Protein AF-0000000082835676 (afdb_homodimer)

Foldseek 3Di:
DKKKKFFQFDPCLQVQPDDDPVLVVLQVVLQVVLVVVVWWDDKDFDHHQQQDWDWDQDPVRDTDIGGDDDDDSRVGTGMITMTHDPDPVRVVVSSVSRDDPDPPDDTDIDMDDDDALPNVPDDPVSVVCCPPPPHPD/DKKKKFFQFDPCLQVQPDDDPVLVVLQVVLQVVLVVVVWWDDKDFDHHQQQDWDWDQDPVRDTDIGGDDDDDSRVGTGMITMTHDPDPVRVVVSSVSRDDPDPPDDTDIDMDDDDALPNVPDDPVSVVCCPPPPHPD

Solvent-accessible surface area (backbone atoms only — not comparable to full-atom values): 14525 Å² total; per-residue (Å²): 87,43,34,37,41,32,34,53,28,41,73,58,45,54,69,58,59,74,78,54,69,69,55,43,40,48,46,38,54,48,52,50,51,33,46,73,72,68,23,50,62,30,46,46,46,35,46,23,43,61,66,19,34,31,44,34,32,39,54,86,65,51,75,46,80,43,70,38,58,66,84,64,36,74,51,38,64,31,31,39,36,32,34,50,28,96,40,71,65,57,43,48,56,56,56,74,61,53,64,75,88,51,80,71,38,67,45,46,36,39,36,32,32,41,59,52,76,79,74,73,53,90,47,74,49,57,57,62,40,44,77,33,47,56,46,82,84,88,43,34,36,41,32,34,52,30,41,73,58,45,53,67,59,60,73,78,53,69,70,54,43,40,49,46,37,52,47,52,49,49,33,44,74,70,68,23,51,63,31,45,47,45,36,45,23,44,62,66,19,35,30,45,34,31,38,55,84,65,53,75,45,79,45,69,38,59,67,84,64,36,75,52,38,64,31,31,40,36,32,34,50,30,95,40,72,67,57,42,49,56,55,57,73,62,52,64,75,89,50,81,70,40,69,45,46,36,39,37,32,31,40,58,51,76,80,73,72,51,88,47,75,50,58,57,61,41,45,78,32,47,55,44,82,83

Organism: NCBI:txid1287738

Structure (mmCIF, N/CA/C/O backbone):
data_AF-0000000082835676-model_v1
#
loop_
_entity.id
_entity.type
_entity.pdbx_description
1 polymer 'YCII-related domain-containing protein'
#
loop_
_atom_site.group_PDB
_atom_site.id
_atom_site.type_symbol
_atom_site.label_atom_id
_atom_site.label_alt_id
_atom_site.label_comp_id
_atom_site.label_asym_id
_atom_site.label_entity_id
_atom_site.label_seq_id
_atom_site.pdbx_PDB_ins_code
_atom_site.Cartn_x
_atom_site.Cartn_y
_atom_site.Cartn_z
_atom_site.occupancy
_atom_site.B_iso_or_equiv
_atom_site.auth_seq_id
_atom_site.auth_comp_id
_atom_site.auth_asym_id
_atom_site.auth_atom_id
_atom_site.pdbx_PDB_model_num
ATOM 1 N N . MET A 1 1 ? 12.773 3.508 -11.273 1 95.69 1 MET A N 1
ATOM 2 C CA . MET A 1 1 ? 12.391 2.58 -10.211 1 95.69 1 MET A CA 1
ATOM 3 C C . MET A 1 1 ? 11.25 3.146 -9.383 1 95.69 1 MET A C 1
ATOM 5 O O . MET A 1 1 ? 11.219 4.344 -9.086 1 95.69 1 MET A O 1
ATOM 9 N N . ARG A 1 2 ? 10.375 2.33 -9.148 1 97.81 2 ARG A N 1
ATOM 10 C CA . ARG A 1 2 ? 9.266 2.777 -8.305 1 97.81 2 ARG A CA 1
ATOM 11 C C . ARG A 1 2 ? 9.484 2.377 -6.852 1 97.81 2 ARG A C 1
ATOM 13 O O . ARG A 1 2 ? 10.039 1.312 -6.574 1 97.81 2 ARG A O 1
ATOM 20 N N . PHE A 1 3 ? 9.062 3.264 -5.965 1 98.69 3 PHE A N 1
ATOM 21 C CA . PHE A 1 3 ? 9.117 3.053 -4.523 1 98.69 3 PHE A CA 1
ATOM 22 C C . PHE A 1 3 ? 7.781 3.389 -3.877 1 98.69 3 PHE A C 1
ATOM 24 O O . PHE A 1 3 ? 7.098 4.324 -4.301 1 98.69 3 PHE A O 1
ATOM 31 N N . MET A 1 4 ? 7.496 2.617 -2.953 1 98.75 4 MET A N 1
ATOM 32 C CA . MET A 1 4 ? 6.34 2.92 -2.115 1 98.75 4 MET A CA 1
ATOM 33 C C . MET A 1 4 ? 6.781 3.445 -0.751 1 98.75 4 MET A C 1
ATOM 35 O O . MET A 1 4 ? 7.531 2.777 -0.038 1 98.75 4 MET A O 1
ATOM 39 N N . ILE A 1 5 ? 6.395 4.66 -0.429 1 98.88 5 ILE A N 1
ATOM 40 C CA . ILE A 1 5 ? 6.547 5.223 0.909 1 98.88 5 ILE A CA 1
ATOM 41 C C . ILE A 1 5 ? 5.336 4.855 1.762 1 98.88 5 ILE A C 1
ATOM 43 O O . ILE A 1 5 ? 4.211 5.273 1.469 1 98.88 5 ILE A O 1
ATOM 47 N N . ILE A 1 6 ? 5.566 4.059 2.773 1 98.81 6 ILE A N 1
ATOM 48 C CA . ILE A 1 6 ? 4.508 3.516 3.617 1 98.81 6 ILE A CA 1
ATOM 49 C C . ILE A 1 6 ? 4.488 4.25 4.957 1 98.81 6 ILE A C 1
ATOM 51 O O . ILE A 1 6 ? 5.508 4.309 5.652 1 98.81 6 ILE A O 1
ATOM 55 N N . VAL A 1 7 ? 3.379 4.879 5.262 1 98.38 7 VAL A N 1
ATOM 56 C CA . VAL A 1 7 ? 3.189 5.453 6.59 1 98.38 7 VAL A CA 1
ATOM 57 C C . VAL A 1 7 ? 2.689 4.379 7.551 1 98.38 7 VAL A C 1
ATOM 59 O O . VAL A 1 7 ? 1.574 3.873 7.402 1 98.38 7 VAL A O 1
ATOM 62 N N . ARG A 1 8 ? 3.512 4.016 8.539 1 97.38 8 ARG A N 1
ATOM 63 C CA . ARG A 1 8 ? 3.105 3.018 9.516 1 97.38 8 ARG A CA 1
ATOM 64 C C . ARG A 1 8 ? 2.029 3.57 10.445 1 97.38 8 ARG A C 1
ATOM 66 O O . ARG A 1 8 ? 2.08 4.734 10.844 1 97.38 8 ARG A O 1
ATOM 73 N N . ALA A 1 9 ? 1.112 2.752 10.789 1 97.12 9 ALA A N 1
ATOM 74 C CA . ALA A 1 9 ? -0.029 3.18 11.594 1 97.12 9 ALA A CA 1
ATOM 75 C C . ALA A 1 9 ? 0.351 3.295 13.07 1 97.12 9 ALA A C 1
ATOM 77 O O . ALA A 1 9 ? 1.396 2.793 13.484 1 97.12 9 ALA A O 1
ATOM 78 N N . ASN A 1 10 ? -0.37 4.059 13.812 1 95.44 10 ASN A N 1
ATOM 79 C CA . ASN A 1 10 ? -0.342 4.137 15.266 1 95.44 10 ASN A CA 1
ATOM 80 C C . ASN A 1 10 ? -1.745 4.297 15.844 1 95.44 10 ASN A C 1
ATOM 82 O O . ASN A 1 10 ? -2.738 4.129 15.133 1 95.44 10 ASN A O 1
ATOM 86 N N . ALA A 1 11 ? -1.792 4.488 17.156 1 95.06 11 ALA A N 1
ATOM 87 C CA . ALA A 1 11 ? -3.09 4.594 17.812 1 95.06 11 ALA A CA 1
ATOM 88 C C . ALA A 1 11 ? -3.912 5.738 17.219 1 95.06 11 ALA A C 1
ATOM 90 O O . ALA A 1 11 ? -5.129 5.621 17.078 1 95.06 11 ALA A O 1
ATOM 91 N N . ASP A 1 12 ? -3.283 6.844 16.891 1 94.69 12 ASP A N 1
ATOM 92 C CA . ASP A 1 12 ? -3.982 7.996 16.328 1 94.69 12 ASP A CA 1
ATOM 93 C C . ASP A 1 12 ? -4.586 7.672 14.969 1 94.69 12 ASP A C 1
ATOM 95 O O . ASP A 1 12 ? -5.766 7.938 14.727 1 94.69 12 ASP A O 1
ATOM 99 N N . SER A 1 13 ? -3.777 7.09 14.07 1 95.56 13 SER A N 1
ATOM 100 C CA . SER A 1 13 ? -4.289 6.738 12.75 1 95.56 13 SER A CA 1
ATOM 101 C C . SER A 1 13 ? -5.434 5.738 12.852 1 95.56 13 SER A C 1
ATOM 103 O O . SER A 1 13 ? -6.395 5.801 12.078 1 95.56 13 SER A O 1
ATOM 105 N N . GLU A 1 14 ? -5.434 4.801 13.875 1 97.38 14 GLU A N 1
ATOM 106 C CA . GLU A 1 14 ? -6.445 3.756 13.992 1 97.38 14 GLU A CA 1
ATOM 107 C C . GLU A 1 14 ? -7.684 4.27 14.719 1 97.38 14 GLU A C 1
ATOM 109 O O . GLU A 1 14 ? -8.727 3.611 14.711 1 97.38 14 GLU A O 1
ATOM 114 N N . SER A 1 15 ? -7.594 5.43 15.305 1 95.5 15 SER A N 1
ATOM 115 C CA . SER A 1 15 ? -8.758 6.027 15.953 1 95.5 15 SER A CA 1
ATOM 116 C C . SER A 1 15 ? -9.641 6.754 14.938 1 95.5 15 SER A C 1
ATOM 118 O O . SER A 1 15 ? -10.797 7.074 15.234 1 95.5 15 SER A O 1
ATOM 120 N N . GLY A 1 16 ? -9.094 7.039 13.805 1 93.38 16 GLY A N 1
ATOM 121 C CA . GLY A 1 16 ? -9.82 7.781 12.789 1 93.38 16 GLY A CA 1
ATOM 122 C C . GLY A 1 16 ? -9.672 9.281 12.914 1 93.38 16 GLY A C 1
ATOM 123 O O . GLY A 1 16 ? -10.336 10.047 12.211 1 93.38 16 GLY A O 1
ATOM 124 N N . ARG A 1 17 ? -8.797 9.625 13.836 1 91.44 17 ARG A N 1
ATOM 125 C CA . ARG A 1 17 ? -8.516 11.055 13.961 1 91.44 17 ARG A CA 1
ATOM 126 C C . ARG A 1 17 ? -7.875 11.602 12.695 1 91.44 17 ARG A C 1
ATOM 128 O O . ARG A 1 17 ? -6.902 11.039 12.195 1 91.44 17 ARG A O 1
ATOM 135 N N . LEU A 1 18 ? -8.469 12.695 12.219 1 90.75 18 LEU A N 1
ATOM 136 C CA . LEU A 1 18 ? -7.918 13.32 11.023 1 90.75 18 LEU A CA 1
ATOM 137 C C . LEU A 1 18 ? -6.723 14.203 11.367 1 90.75 18 LEU A C 1
ATOM 139 O O . LEU A 1 18 ? -6.652 14.758 12.461 1 90.75 18 LEU A O 1
ATOM 143 N N . PRO A 1 19 ? -5.812 14.312 10.414 1 91.44 19 PRO A N 1
ATOM 144 C CA . PRO A 1 19 ? -4.668 15.195 10.656 1 91.44 19 PRO A CA 1
ATOM 145 C C . PRO A 1 19 ? -5.074 16.656 10.82 1 91.44 19 PRO A C 1
ATOM 147 O O . PRO A 1 19 ? -6.102 17.078 10.289 1 91.44 19 PRO A O 1
ATOM 150 N N . GLU A 1 20 ? -4.301 17.359 11.555 1 91.69 20 GLU A N 1
ATOM 151 C CA . GLU A 1 20 ? -4.5 18.812 11.688 1 91.69 20 GLU A CA 1
ATOM 152 C C . GLU A 1 20 ? -4.262 19.516 10.359 1 91.69 20 GLU A C 1
ATOM 154 O O . GLU A 1 20 ? -3.529 19.016 9.5 1 91.69 20 GLU A O 1
ATOM 159 N N . ALA A 1 21 ? -4.832 20.719 10.195 1 92.06 21 ALA A N 1
ATOM 160 C CA . ALA A 1 21 ? -4.723 21.5 8.961 1 92.06 21 ALA A CA 1
ATOM 161 C C . ALA A 1 21 ? -3.26 21.75 8.609 1 92.06 21 ALA A C 1
ATOM 163 O O . ALA A 1 21 ? -2.891 21.734 7.43 1 92.06 21 ALA A O 1
ATOM 164 N N . SER A 1 22 ? -2.475 22.016 9.633 1 94.81 22 SER A N 1
ATOM 165 C CA . SER A 1 22 ? -1.062 22.297 9.391 1 94.81 22 SER A CA 1
ATOM 166 C C . SER A 1 22 ? -0.356 21.094 8.773 1 94.81 22 SER A C 1
ATOM 168 O O . SER A 1 22 ? 0.492 21.25 7.891 1 94.81 22 SER A O 1
ATOM 170 N N . LEU A 1 23 ? -0.667 19.906 9.227 1 95.19 23 LEU A N 1
ATOM 171 C CA . LEU A 1 23 ? -0.07 18.703 8.664 1 95.19 23 LEU A CA 1
ATOM 172 C C . LEU A 1 23 ? -0.581 18.438 7.25 1 95.19 23 LEU A C 1
ATOM 174 O O . LEU A 1 23 ? 0.192 18.078 6.363 1 95.19 23 LEU A O 1
ATOM 178 N N . LEU A 1 24 ? -1.899 18.688 7.066 1 94.19 24 LEU A N 1
ATOM 179 C CA . LEU A 1 24 ? -2.461 18.547 5.727 1 94.19 24 LEU A CA 1
ATOM 180 C C . LEU A 1 24 ? -1.778 19.5 4.754 1 94.19 24 LEU A C 1
ATOM 182 O O . LEU A 1 24 ? -1.517 19.141 3.605 1 94.19 24 LEU A O 1
ATOM 186 N N . ASP A 1 25 ? -1.519 20.672 5.18 1 95.44 25 ASP A N 1
ATOM 187 C CA . ASP A 1 25 ? -0.823 21.656 4.363 1 95.44 25 ASP A CA 1
ATOM 188 C C . ASP A 1 25 ? 0.59 21.203 4.02 1 95.44 25 ASP A C 1
ATOM 190 O O . ASP A 1 25 ? 1.025 21.312 2.871 1 95.44 25 ASP A O 1
ATOM 194 N N . ALA A 1 26 ? 1.317 20.703 4.996 1 97.06 26 ALA A N 1
ATOM 195 C CA . ALA A 1 26 ? 2.672 20.203 4.777 1 97.06 26 ALA A CA 1
ATOM 196 C C . ALA A 1 26 ? 2.674 19.047 3.795 1 97.06 26 ALA A C 1
ATOM 198 O O . ALA A 1 26 ? 3.529 18.969 2.908 1 97.06 26 ALA A O 1
ATOM 199 N N . MET A 1 27 ? 1.702 18.141 3.992 1 97 27 MET A N 1
ATOM 200 C CA . MET A 1 27 ? 1.575 16.984 3.094 1 97 27 MET A CA 1
ATOM 201 C C . MET A 1 27 ? 1.246 17.453 1.676 1 97 27 MET A C 1
ATOM 203 O O . MET A 1 27 ? 1.804 16.922 0.707 1 97 27 MET A O 1
ATOM 207 N N . ALA A 1 28 ? 0.351 18.406 1.563 1 96.06 28 ALA A N 1
ATOM 208 C CA . ALA A 1 28 ? 0.02 18.953 0.249 1 96.06 28 ALA A CA 1
ATOM 209 C C . ALA A 1 28 ? 1.254 19.547 -0.426 1 96.06 28 ALA A C 1
ATOM 211 O O . ALA A 1 28 ? 1.509 19.297 -1.604 1 96.06 28 ALA A O 1
ATOM 212 N N . THR A 1 29 ? 1.982 20.328 0.281 1 97.81 29 THR A N 1
ATOM 213 C CA . THR A 1 29 ? 3.191 20.953 -0.244 1 97.81 29 THR A CA 1
ATOM 214 C C . THR A 1 29 ? 4.176 19.891 -0.737 1 97.81 29 THR A C 1
ATOM 216 O O . THR A 1 29 ? 4.742 20.016 -1.824 1 97.81 29 THR A O 1
ATOM 219 N N . TYR A 1 30 ? 4.352 18.906 0.04 1 98.44 30 TYR A N 1
ATOM 220 C CA . TYR A 1 30 ? 5.246 17.797 -0.309 1 98.44 30 TYR A CA 1
ATOM 221 C C . TYR A 1 30 ? 4.781 17.109 -1.581 1 98.44 30 TYR A C 1
ATOM 223 O O . TYR A 1 30 ? 5.562 16.922 -2.516 1 98.44 30 TYR A O 1
ATOM 231 N N . HIS A 1 31 ? 3.516 16.734 -1.635 1 97.94 31 HIS A N 1
ATOM 232 C CA . HIS A 1 31 ? 2.98 16 -2.779 1 97.94 31 HIS A CA 1
ATOM 233 C C . HIS A 1 31 ? 2.969 16.875 -4.031 1 97.94 31 HIS A C 1
ATOM 235 O O . HIS A 1 31 ? 3.189 16.375 -5.137 1 97.94 31 HIS A O 1
ATOM 241 N N . GLU A 1 32 ? 2.721 18.156 -3.885 1 97.38 32 GLU A N 1
ATOM 242 C CA . GLU A 1 32 ? 2.816 19.094 -5 1 97.38 32 GLU A CA 1
ATOM 243 C C . GLU A 1 32 ? 4.238 19.156 -5.555 1 97.38 32 GLU A C 1
ATOM 245 O O . GLU A 1 32 ? 4.434 19.25 -6.77 1 97.38 32 GLU A O 1
ATOM 250 N N . GLY A 1 33 ? 5.188 19.172 -4.641 1 98.12 33 GLY A N 1
ATOM 251 C CA . GLY A 1 33 ? 6.574 19.109 -5.07 1 98.12 33 GLY A CA 1
ATOM 252 C C . GLY A 1 33 ? 6.898 17.875 -5.879 1 98.12 33 GLY A C 1
ATOM 253 O O . GLY A 1 33 ? 7.555 17.953 -6.922 1 98.12 33 GLY A O 1
ATOM 254 N N . LEU A 1 34 ? 6.484 16.703 -5.375 1 98.25 34 LEU A N 1
ATOM 255 C CA . LEU A 1 34 ? 6.664 15.453 -6.102 1 98.25 34 LEU A CA 1
ATOM 256 C C . LEU A 1 34 ? 6.031 15.539 -7.488 1 98.25 34 LEU A C 1
ATOM 258 O O . LEU A 1 34 ? 6.645 15.133 -8.477 1 98.25 34 LEU A O 1
ATOM 262 N N . ALA A 1 35 ? 4.812 16.031 -7.512 1 97.25 35 ALA A N 1
ATOM 263 C CA . ALA A 1 35 ? 4.078 16.141 -8.773 1 97.25 35 ALA A CA 1
ATOM 264 C C . ALA A 1 35 ? 4.789 17.078 -9.742 1 97.25 35 ALA A C 1
ATOM 266 O O . ALA A 1 35 ? 4.93 16.75 -10.93 1 97.25 35 ALA A O 1
ATOM 267 N N . LYS A 1 36 ? 5.219 18.172 -9.281 1 97.12 36 LYS A N 1
ATOM 268 C CA . LYS A 1 36 ? 5.93 19.156 -10.109 1 97.12 36 LYS A CA 1
ATOM 269 C C . LYS A 1 36 ? 7.203 18.547 -10.695 1 97.12 36 LYS A C 1
ATOM 271 O O . LYS A 1 36 ? 7.555 18.828 -11.844 1 97.12 36 LYS A O 1
ATOM 276 N N . ALA A 1 37 ? 7.852 17.766 -9.898 1 97.81 37 ALA A N 1
ATOM 277 C CA . ALA A 1 37 ? 9.078 17.125 -10.352 1 97.81 37 ALA A CA 1
ATOM 278 C C . ALA A 1 37 ? 8.773 15.945 -11.281 1 97.81 37 ALA A C 1
ATOM 280 O O . ALA A 1 37 ? 9.688 15.359 -11.867 1 97.81 37 ALA A O 1
ATOM 281 N N . GLY A 1 38 ? 7.492 15.57 -11.375 1 96.44 38 GLY A N 1
ATOM 282 C CA . GLY A 1 38 ? 7.082 14.477 -12.242 1 96.44 38 GLY A CA 1
ATOM 283 C C . GLY A 1 38 ? 7.336 13.109 -11.648 1 96.44 38 GLY A C 1
ATOM 284 O O . GLY A 1 38 ? 7.414 12.109 -12.367 1 96.44 38 GLY A O 1
ATOM 285 N N . VAL A 1 39 ? 7.449 13.008 -10.281 1 97.44 39 VAL A N 1
ATOM 286 C CA . VAL A 1 39 ? 7.867 11.734 -9.703 1 97.44 39 VAL A CA 1
ATOM 287 C C . VAL A 1 39 ? 6.715 11.117 -8.922 1 97.44 39 VAL A C 1
ATOM 289 O O . VAL A 1 39 ? 6.77 9.945 -8.539 1 97.44 39 VAL A O 1
ATOM 292 N N . LEU A 1 40 ? 5.609 11.812 -8.648 1 97.81 40 LEU A N 1
ATOM 293 C CA . LEU A 1 40 ? 4.469 11.289 -7.902 1 97.81 40 LEU A CA 1
ATOM 294 C C . LEU A 1 40 ? 3.613 10.391 -8.789 1 97.81 40 LEU A C 1
ATOM 296 O O . LEU A 1 40 ? 3.146 10.82 -9.852 1 97.81 40 LEU A O 1
ATOM 300 N N . LEU A 1 41 ? 3.398 9.18 -8.406 1 95.88 41 LEU A N 1
ATOM 301 C CA . LEU A 1 41 ? 2.545 8.273 -9.164 1 95.88 41 LEU A CA 1
ATOM 302 C C . LEU A 1 41 ? 1.18 8.125 -8.5 1 95.88 41 LEU A C 1
ATOM 304 O O . LEU A 1 41 ? 0.156 8.055 -9.18 1 95.88 41 LEU A O 1
ATOM 308 N N . ASP A 1 42 ? 1.097 8.07 -7.211 1 94.88 42 ASP A N 1
ATOM 309 C CA . ASP A 1 42 ? -0.137 7.887 -6.453 1 94.88 42 ASP A CA 1
ATOM 310 C C . ASP A 1 42 ? 0.093 8.141 -4.965 1 94.88 42 ASP A C 1
ATOM 312 O O . ASP A 1 42 ? 1.215 8 -4.473 1 94.88 42 ASP A O 1
ATOM 316 N N . ALA A 1 43 ? -0.938 8.547 -4.266 1 96.75 43 ALA A N 1
ATOM 317 C CA . ALA A 1 43 ? -0.875 8.734 -2.818 1 96.75 43 ALA A CA 1
ATOM 318 C C . ALA A 1 43 ? -2.268 8.68 -2.197 1 96.75 43 ALA A C 1
ATOM 320 O O . ALA A 1 43 ? -3.23 9.195 -2.766 1 96.75 43 ALA A O 1
ATOM 321 N N . SER A 1 44 ? -2.361 8.008 -1.069 1 95.81 44 SER A N 1
ATOM 322 C CA . SER A 1 44 ? -3.641 7.957 -0.369 1 95.81 44 SER A CA 1
ATOM 323 C C . SER A 1 44 ? -3.459 7.52 1.08 1 95.81 44 SER A C 1
ATOM 325 O O . SER A 1 44 ? -2.482 6.844 1.413 1 95.81 44 SER A O 1
ATOM 327 N N . GLY A 1 45 ? -4.363 8 1.938 1 96.75 45 GLY A N 1
ATOM 328 C CA . GLY A 1 45 ? -4.484 7.465 3.283 1 96.75 45 GLY A CA 1
ATOM 329 C C . GLY A 1 45 ? -5.41 6.266 3.367 1 96.75 45 GLY A C 1
ATOM 330 O O . GLY A 1 45 ? -6.215 6.031 2.461 1 96.75 45 GLY A O 1
ATOM 331 N N . LEU A 1 46 ? -5.227 5.496 4.414 1 98.06 46 LEU A N 1
ATOM 332 C CA . LEU A 1 46 ? -6.102 4.363 4.703 1 98.06 46 LEU A CA 1
ATOM 333 C C . LEU A 1 46 ? -6.957 4.641 5.934 1 98.06 46 LEU A C 1
ATOM 335 O O . LEU A 1 46 ? -6.453 5.133 6.949 1 98.06 46 LEU A O 1
ATOM 339 N N . GLN A 1 47 ? -8.227 4.332 5.809 1 98 47 GLN A N 1
ATOM 340 C CA . GLN A 1 47 ? -9.125 4.406 6.957 1 98 47 GLN A CA 1
ATOM 341 C C . GLN A 1 47 ? -8.711 3.418 8.047 1 98 47 GLN A C 1
ATOM 343 O O . GLN A 1 47 ? -7.969 2.471 7.777 1 98 47 GLN A O 1
ATOM 348 N N . PRO A 1 48 ? -9.188 3.643 9.281 1 98 48 PRO A N 1
ATOM 349 C CA . PRO A 1 48 ? -8.883 2.695 10.352 1 98 48 PRO A CA 1
ATOM 350 C C . PRO A 1 48 ? -9.211 1.251 9.977 1 98 48 PRO A C 1
ATOM 352 O O . PRO A 1 48 ? -10.094 1.009 9.156 1 98 48 PRO A O 1
ATOM 355 N N . SER A 1 49 ? -8.438 0.329 10.633 1 98.56 49 SER A N 1
ATOM 356 C CA . SER A 1 49 ? -8.633 -1.091 10.352 1 98.56 49 SER A CA 1
ATOM 357 C C . SER A 1 49 ? -10.047 -1.533 10.703 1 98.56 49 SER A C 1
ATOM 359 O O . SER A 1 49 ? -10.508 -2.584 10.25 1 98.56 49 SER A O 1
ATOM 361 N N . SER A 1 50 ? -10.812 -0.713 11.484 1 98.25 50 SER A N 1
ATOM 362 C CA . SER A 1 50 ? -12.203 -1.018 11.812 1 98.25 50 SER A CA 1
ATOM 363 C C . SER A 1 50 ? -13.078 -1.001 10.562 1 98.25 50 SER A C 1
ATOM 365 O O . SER A 1 50 ? -14.188 -1.543 10.57 1 98.25 50 SER A O 1
ATOM 367 N N . LYS A 1 51 ? -12.594 -0.432 9.5 1 97.94 51 LYS A N 1
ATOM 368 C CA . LYS A 1 51 ? -13.336 -0.377 8.242 1 97.94 51 LYS A CA 1
ATOM 369 C C . LYS A 1 51 ? -12.805 -1.392 7.238 1 97.94 51 LYS A C 1
ATOM 371 O O . LYS A 1 51 ? -13.148 -1.345 6.055 1 97.94 51 LYS A O 1
ATOM 376 N N . GLY A 1 52 ? -11.93 -2.25 7.672 1 98.44 52 GLY A N 1
ATOM 377 C CA . GLY A 1 52 ? -11.32 -3.258 6.82 1 98.44 52 GLY A CA 1
ATOM 378 C C . GLY A 1 52 ? -11.609 -4.676 7.277 1 98.44 52 GLY A C 1
ATOM 379 O O . GLY A 1 52 ? -12.383 -4.891 8.211 1 98.44 52 GLY A O 1
ATOM 380 N N . TRP A 1 53 ? -11.023 -5.613 6.574 1 98.75 53 TRP A N 1
ATOM 381 C CA . TRP A 1 53 ? -11.102 -7.031 6.902 1 98.75 53 TRP A CA 1
ATOM 382 C C . TRP A 1 53 ? -9.867 -7.773 6.406 1 98.75 53 TRP A C 1
ATOM 384 O O . TRP A 1 53 ? -9.047 -7.207 5.68 1 98.75 53 TRP A O 1
ATOM 394 N N . ARG A 1 54 ? -9.727 -8.969 6.898 1 98.44 54 ARG A N 1
ATOM 395 C CA . ARG A 1 54 ? -8.711 -9.891 6.41 1 98.44 54 ARG A CA 1
ATOM 396 C C . ARG A 1 54 ? -9.336 -11.141 5.812 1 98.44 54 ARG A C 1
ATOM 398 O O . ARG A 1 54 ? -10.406 -11.57 6.25 1 98.44 54 ARG A O 1
ATOM 405 N N . VAL A 1 55 ? -8.789 -11.609 4.77 1 98.44 55 VAL A N 1
ATOM 406 C CA . VAL A 1 55 ? -9.07 -12.961 4.285 1 98.44 55 VAL A CA 1
ATOM 407 C C . VAL A 1 55 ? -7.91 -13.891 4.648 1 98.44 55 VAL A C 1
ATOM 409 O O . VAL A 1 55 ? -6.785 -13.703 4.176 1 98.44 55 VAL A O 1
ATOM 412 N N . HIS A 1 56 ? -8.195 -14.797 5.52 1 97.62 56 HIS A N 1
ATOM 413 C CA . HIS A 1 56 ? -7.219 -15.797 5.934 1 97.62 56 HIS A CA 1
ATOM 414 C C . HIS A 1 56 ? -7.277 -17.031 5.039 1 97.62 56 HIS A C 1
ATOM 416 O O . HIS A 1 56 ? -8.367 -17.516 4.711 1 97.62 56 HIS A O 1
ATOM 422 N N . TYR A 1 57 ? -6.105 -17.453 4.582 1 97 57 TYR A N 1
ATOM 423 C CA . TYR A 1 57 ? -5.938 -18.719 3.867 1 97 57 TYR A CA 1
ATOM 424 C C . TYR A 1 57 ? -5.277 -19.766 4.758 1 97 57 TYR A C 1
ATOM 426 O O . TYR A 1 57 ? -4.199 -19.531 5.309 1 97 57 TYR A O 1
ATOM 434 N N . ASP A 1 58 ? -5.961 -20.859 4.941 1 95.31 58 ASP A N 1
ATOM 435 C CA . ASP A 1 58 ? -5.285 -21.922 5.684 1 95.31 58 ASP A CA 1
ATOM 436 C C . ASP A 1 58 ? -4.434 -22.781 4.758 1 95.31 58 ASP A C 1
ATOM 438 O O . ASP A 1 58 ? -4.34 -22.516 3.559 1 95.31 58 ASP A O 1
ATOM 442 N N . ALA A 1 59 ? -3.77 -23.781 5.316 1 91.94 59 ALA A N 1
ATOM 443 C CA . ALA A 1 59 ? -2.83 -24.578 4.543 1 91.94 59 ALA A CA 1
ATOM 444 C C . ALA A 1 59 ? -3.555 -25.375 3.461 1 91.94 59 ALA A C 1
ATOM 446 O O . ALA A 1 59 ? -2.943 -25.797 2.477 1 91.94 59 ALA A O 1
ATOM 447 N N . GLN A 1 60 ? -4.941 -25.562 3.617 1 91.06 60 GLN A N 1
ATOM 448 C CA . GLN A 1 60 ? -5.73 -26.328 2.654 1 91.06 60 GLN A CA 1
ATOM 449 C C . GLN A 1 60 ? -6.418 -25.391 1.652 1 91.06 60 GLN A C 1
ATOM 451 O O . GLN A 1 60 ? -7.121 -25.859 0.75 1 91.06 60 GLN A O 1
ATOM 456 N N . GLY A 1 61 ? -6.203 -24.141 1.796 1 85.5 61 GLY A N 1
ATOM 457 C CA . GLY A 1 61 ? -6.754 -23.172 0.858 1 85.5 61 GLY A CA 1
ATOM 458 C C . GLY A 1 61 ? -8.133 -22.688 1.254 1 85.5 61 GLY A C 1
ATOM 459 O O . GLY A 1 61 ? -8.773 -21.953 0.497 1 85.5 61 GLY A O 1
ATOM 460 N N . GLN A 1 62 ? -8.586 -23.125 2.432 1 93.44 62 GLN A N 1
ATOM 461 C CA . GLN A 1 62 ? -9.859 -22.609 2.916 1 93.44 62 GLN A CA 1
ATOM 462 C C . GLN A 1 62 ? -9.727 -21.156 3.365 1 93.44 62 GLN A C 1
ATOM 464 O O . GLN A 1 62 ? -8.727 -20.781 3.982 1 93.44 62 GLN A O 1
ATOM 469 N N . ARG A 1 63 ? -10.805 -20.375 3.068 1 97 63 ARG A N 1
ATOM 470 C CA . ARG A 1 63 ? -10.781 -18.938 3.336 1 97 63 ARG A CA 1
ATOM 471 C C . ARG A 1 63 ? -11.727 -18.578 4.477 1 97 63 ARG A C 1
ATOM 473 O O . ARG A 1 63 ? -12.82 -19.141 4.578 1 97 63 ARG A O 1
ATOM 480 N N . LYS A 1 64 ? -11.242 -17.703 5.289 1 97.5 64 LYS A N 1
ATOM 481 C CA . LYS A 1 64 ? -12.055 -17.141 6.363 1 97.5 64 LYS A CA 1
ATOM 482 C C . LYS A 1 64 ? -11.914 -15.625 6.414 1 97.5 64 LYS A C 1
ATOM 484 O O . LYS A 1 64 ? -10.805 -15.094 6.344 1 97.5 64 LYS A O 1
ATOM 489 N N . VAL A 1 65 ? -13.062 -14.969 6.52 1 98.31 65 VAL A N 1
ATOM 490 C CA . VAL A 1 65 ? -13.078 -13.516 6.609 1 98.31 65 VAL A CA 1
ATOM 491 C C . VAL A 1 65 ? -13.078 -13.086 8.07 1 98.31 65 VAL A C 1
ATOM 493 O O . VAL A 1 65 ? -13.844 -13.609 8.883 1 98.31 65 VAL A O 1
ATOM 496 N N . ILE A 1 66 ? -12.219 -12.203 8.445 1 98 66 ILE A N 1
ATOM 497 C CA . ILE A 1 66 ? -12.148 -11.609 9.773 1 98 66 ILE A CA 1
ATOM 498 C C . ILE A 1 66 ? -12.266 -10.094 9.68 1 98 66 ILE A C 1
ATOM 500 O O . ILE A 1 66 ? -11.406 -9.438 9.094 1 98 66 ILE A O 1
ATOM 504 N N . ASP A 1 67 ? -13.297 -9.531 10.281 1 98.38 67 ASP A N 1
ATOM 505 C CA . ASP A 1 67 ? -13.492 -8.086 10.242 1 98.38 67 ASP A CA 1
ATOM 506 C C . ASP A 1 67 ? -12.547 -7.379 11.211 1 98.38 67 ASP A C 1
ATOM 508 O O . ASP A 1 67 ? -12.195 -7.926 12.258 1 98.38 67 ASP A O 1
ATOM 512 N N . GLY A 1 68 ? -12.141 -6.199 10.914 1 97.75 68 GLY A N 1
ATOM 513 C CA . GLY A 1 68 ? -11.422 -5.363 11.859 1 97.75 68 GLY A CA 1
ATOM 514 C C . GLY A 1 68 ? -12.281 -4.902 13.023 1 97.75 68 GLY A C 1
ATOM 515 O O . GLY A 1 68 ? -13.453 -5.277 13.125 1 97.75 68 GLY A O 1
ATOM 516 N N . PRO A 1 69 ? -11.695 -4.191 13.82 1 97.88 69 PRO A N 1
ATOM 517 C CA . PRO A 1 69 ? -10.328 -3.664 13.82 1 97.88 69 PRO A CA 1
ATOM 518 C C . PRO A 1 69 ? -9.289 -4.719 14.188 1 97.88 69 PRO A C 1
ATOM 520 O O . PRO A 1 69 ? -9.633 -5.773 14.719 1 97.88 69 PRO A O 1
ATOM 523 N N . PHE A 1 70 ? -8.109 -4.484 13.859 1 97.19 70 PHE A N 1
ATOM 524 C CA . PHE A 1 70 ? -6.977 -5.328 14.219 1 97.19 70 PHE A CA 1
ATOM 525 C C . PHE A 1 70 ? -6.156 -4.688 15.328 1 97.19 70 PHE A C 1
ATOM 527 O O . PHE A 1 70 ? -5.895 -3.484 15.297 1 97.19 70 PHE A O 1
ATOM 534 N N . ALA A 1 71 ? -5.738 -5.332 16.266 1 87.56 71 ALA A N 1
ATOM 535 C CA . ALA A 1 71 ? -5.293 -4.828 17.562 1 87.56 71 ALA A CA 1
ATOM 536 C C . ALA A 1 71 ? -3.865 -4.297 17.484 1 87.56 71 ALA A C 1
ATOM 538 O O . ALA A 1 71 ? -3.562 -3.23 18.031 1 87.56 71 ALA A O 1
ATOM 539 N N . ASP A 1 72 ? -2.975 -5.016 16.844 1 92.06 72 ASP A N 1
ATOM 540 C CA . ASP A 1 72 ? -1.564 -4.637 16.875 1 92.06 72 ASP A CA 1
ATOM 541 C C . ASP A 1 72 ? -1.258 -3.598 15.797 1 92.06 72 ASP A C 1
ATOM 543 O O . ASP A 1 72 ? -0.971 -3.947 14.648 1 92.06 72 ASP A O 1
ATOM 547 N N . THR A 1 73 ? -1.149 -2.332 16.188 1 89.38 73 THR A N 1
ATOM 548 C CA . THR A 1 73 ? -0.984 -1.225 15.25 1 89.38 73 THR A CA 1
ATOM 549 C C . THR A 1 73 ? 0.357 -1.321 14.531 1 89.38 73 THR A C 1
ATOM 551 O O . THR A 1 73 ? 0.502 -0.828 13.406 1 89.38 73 THR A O 1
ATOM 554 N N . LYS A 1 74 ? 1.314 -1.937 15.125 1 89.62 74 LYS A N 1
ATOM 555 C CA . LYS A 1 74 ? 2.641 -2.039 14.523 1 89.62 74 LYS A CA 1
ATOM 556 C C . LYS A 1 74 ? 2.6 -2.861 13.234 1 89.62 74 LYS A C 1
ATOM 558 O O . LYS A 1 74 ? 3.508 -2.775 12.406 1 89.62 74 LYS A O 1
ATOM 563 N N . GLU A 1 75 ? 1.537 -3.578 13.086 1 94.5 75 GLU A N 1
ATOM 564 C CA . GLU A 1 75 ? 1.382 -4.449 11.922 1 94.5 75 GLU A CA 1
ATOM 565 C C . GLU A 1 75 ? 0.589 -3.756 10.812 1 94.5 75 GLU A C 1
ATOM 567 O O . GLU A 1 75 ? 0.388 -4.324 9.742 1 94.5 75 GLU A O 1
ATOM 572 N N . LEU A 1 76 ? 0.129 -2.533 11.148 1 97.81 76 LEU A N 1
ATOM 573 C CA . LEU A 1 76 ? -0.789 -1.852 10.242 1 97.81 76 LEU A CA 1
ATOM 574 C C . LEU A 1 76 ? -0.11 -0.659 9.578 1 97.81 76 LEU A C 1
ATOM 576 O O . LEU A 1 76 ? 0.931 -0.192 10.047 1 97.81 76 LEU A O 1
ATOM 580 N N . ILE A 1 77 ? -0.651 -0.254 8.43 1 98.19 77 ILE A N 1
ATOM 581 C CA . ILE A 1 77 ? -0.185 0.949 7.75 1 98.19 77 ILE A CA 1
ATOM 582 C C . ILE A 1 77 ? -1.325 1.959 7.648 1 98.19 77 ILE A C 1
ATOM 584 O O . ILE A 1 77 ? -2.5 1.583 7.676 1 98.19 77 ILE A O 1
ATOM 588 N N . ALA A 1 78 ? -0.982 3.234 7.602 1 97.88 78 ALA A N 1
ATOM 589 C CA . ALA A 1 78 ? -1.967 4.312 7.66 1 97.88 78 ALA A CA 1
ATOM 590 C C . ALA A 1 78 ? -2.098 5.012 6.309 1 97.88 78 ALA A C 1
ATOM 592 O O . ALA A 1 78 ? -3.035 5.781 6.09 1 97.88 78 ALA A O 1
ATOM 593 N N . GLY A 1 79 ? -1.193 4.75 5.367 1 97.88 79 GLY A N 1
ATOM 594 C CA . GLY A 1 79 ? -1.187 5.367 4.051 1 97.88 79 GLY A CA 1
ATOM 595 C C . GLY A 1 79 ? 0.061 5.043 3.248 1 97.88 79 GLY A C 1
ATOM 596 O O . GLY A 1 79 ? 0.911 4.273 3.697 1 97.88 79 GLY A O 1
ATOM 597 N N . TYR A 1 80 ? 0.064 5.637 2.023 1 98.5 80 TYR A N 1
ATOM 598 C CA . TYR A 1 80 ? 1.219 5.371 1.173 1 98.5 80 TYR A CA 1
ATOM 599 C C . TYR A 1 80 ? 1.376 6.457 0.115 1 98.5 80 TYR A C 1
ATOM 601 O O . TYR A 1 80 ? 0.443 7.223 -0.143 1 98.5 80 TYR A O 1
ATOM 609 N N . THR A 1 81 ? 2.486 6.605 -0.386 1 98.31 81 THR A N 1
ATOM 610 C CA . THR A 1 81 ? 2.855 7.379 -1.564 1 98.31 81 THR A CA 1
ATOM 611 C C . THR A 1 81 ? 3.742 6.559 -2.496 1 98.31 81 THR A C 1
ATOM 613 O O . THR A 1 81 ? 4.699 5.922 -2.049 1 98.31 81 THR A O 1
ATOM 616 N N . VAL A 1 82 ? 3.416 6.496 -3.748 1 98.06 82 VAL A N 1
ATOM 617 C CA . VAL A 1 82 ? 4.254 5.82 -4.734 1 98.06 82 VAL A CA 1
ATOM 618 C C . VAL A 1 82 ? 4.984 6.855 -5.586 1 98.06 82 VAL A C 1
ATOM 620 O O . VAL A 1 82 ? 4.363 7.766 -6.137 1 98.06 82 VAL A O 1
ATOM 623 N N . ILE A 1 83 ? 6.254 6.68 -5.688 1 98.38 83 ILE A N 1
ATOM 624 C CA . ILE A 1 83 ? 7.051 7.602 -6.488 1 98.38 83 ILE A CA 1
ATOM 625 C C . ILE A 1 83 ? 7.887 6.82 -7.5 1 98.38 83 ILE A C 1
ATOM 627 O O . ILE A 1 83 ? 8.125 5.621 -7.32 1 98.38 83 ILE A O 1
ATOM 631 N N . GLN A 1 84 ? 8.211 7.438 -8.57 1 97.56 84 GLN A N 1
ATOM 632 C CA . GLN A 1 84 ? 9.18 6.949 -9.547 1 97.56 84 GLN A CA 1
ATOM 633 C C . GLN A 1 84 ? 10.453 7.785 -9.516 1 97.56 84 GLN A C 1
ATOM 635 O O . GLN A 1 84 ? 10.43 8.984 -9.805 1 97.56 84 GLN A O 1
ATOM 640 N N . ALA A 1 85 ? 11.547 7.164 -9.117 1 98.06 85 ALA A N 1
ATOM 641 C CA . ALA A 1 85 ? 12.836 7.848 -9.039 1 98.06 85 ALA A CA 1
ATOM 642 C C . ALA A 1 85 ? 13.859 7.188 -9.953 1 98.06 85 ALA A C 1
ATOM 644 O O . ALA A 1 85 ? 13.711 6.023 -10.328 1 98.06 85 ALA A O 1
ATOM 645 N N . ARG A 1 86 ? 14.891 7.91 -10.344 1 97.38 86 ARG A N 1
ATOM 646 C CA . ARG A 1 86 ? 15.922 7.406 -11.25 1 97.38 86 ARG A CA 1
ATOM 647 C C . ARG A 1 86 ? 16.875 6.465 -10.516 1 97.38 86 ARG A C 1
ATOM 649 O O . ARG A 1 86 ? 17.594 5.691 -11.148 1 97.38 86 ARG A O 1
ATOM 656 N N . SER A 1 87 ? 16.859 6.621 -9.094 1 97.88 87 SER A N 1
ATOM 657 C CA . SER A 1 87 ? 17.766 5.816 -8.273 1 97.88 87 SER A CA 1
ATOM 658 C C . SER A 1 87 ? 17.281 5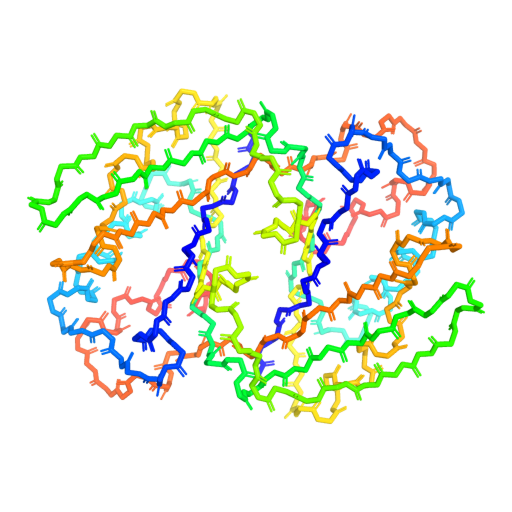.723 -6.836 1 97.88 87 SER A C 1
ATOM 660 O O . SER A 1 87 ? 16.391 6.477 -6.426 1 97.88 87 SER A O 1
ATOM 662 N N . ARG A 1 88 ? 17.859 4.777 -6.113 1 97.81 88 ARG A N 1
ATOM 663 C CA . ARG A 1 88 ? 17.609 4.672 -4.68 1 97.81 88 ARG A CA 1
ATOM 664 C C . ARG A 1 88 ? 17.969 5.965 -3.961 1 97.81 88 ARG A C 1
ATOM 666 O O . ARG A 1 88 ? 17.266 6.395 -3.043 1 97.81 88 ARG A O 1
ATOM 673 N N . GLU A 1 89 ? 19.094 6.562 -4.391 1 98 89 GLU A N 1
ATOM 674 C CA . GLU A 1 89 ? 19.547 7.793 -3.756 1 98 89 GLU A CA 1
ATOM 675 C C . GLU A 1 89 ? 18.547 8.922 -3.949 1 98 89 GLU A C 1
ATOM 677 O O . GLU A 1 89 ? 18.266 9.68 -3.016 1 98 89 GLU A O 1
ATOM 682 N N . GLU A 1 90 ? 18.062 9.078 -5.168 1 98.56 90 GLU A N 1
ATOM 683 C CA . GLU A 1 90 ? 17.047 10.086 -5.422 1 98.56 90 GLU A CA 1
ATOM 684 C C . GLU A 1 90 ? 15.797 9.82 -4.59 1 98.56 90 GLU A C 1
ATOM 686 O O . GLU A 1 90 ? 15.227 10.75 -4.004 1 98.56 90 GLU A O 1
ATOM 691 N N . ALA A 1 91 ? 15.367 8.539 -4.555 1 98.75 91 ALA A N 1
ATOM 692 C CA . ALA A 1 91 ? 14.211 8.172 -3.744 1 98.75 91 ALA A CA 1
ATOM 693 C C . ALA A 1 91 ? 14.445 8.523 -2.275 1 98.75 91 ALA A C 1
ATOM 695 O O . ALA A 1 91 ? 13.539 9.031 -1.605 1 98.75 91 ALA A O 1
ATOM 696 N N . LEU A 1 92 ? 15.633 8.242 -1.802 1 98.62 92 LEU A N 1
ATOM 697 C CA . LEU A 1 92 ? 15.977 8.547 -0.419 1 98.62 92 LEU A CA 1
ATOM 698 C C . LEU A 1 92 ? 15.859 10.039 -0.144 1 98.62 92 LEU A C 1
ATOM 700 O O . LEU A 1 92 ? 15.32 10.445 0.889 1 98.62 92 LEU A O 1
ATOM 704 N N . GLN A 1 93 ? 16.281 10.875 -1.045 1 98.38 93 GLN A N 1
ATOM 705 C CA . GLN A 1 93 ? 16.203 12.32 -0.869 1 98.38 93 GLN A CA 1
ATOM 706 C C . GLN A 1 93 ? 14.758 12.781 -0.787 1 98.38 93 GLN A C 1
ATOM 708 O O . GLN A 1 93 ? 14.414 13.617 0.049 1 98.38 93 GLN A O 1
ATOM 713 N N . TRP A 1 94 ? 13.922 12.25 -1.628 1 98.75 94 TRP A N 1
ATOM 714 C CA . TRP A 1 94 ? 12.508 12.594 -1.577 1 98.75 94 TRP A CA 1
ATOM 715 C C . TRP A 1 94 ? 11.891 12.141 -0.258 1 98.75 94 TRP A C 1
ATOM 717 O O . TRP A 1 94 ? 11.086 12.867 0.335 1 98.75 94 TRP A O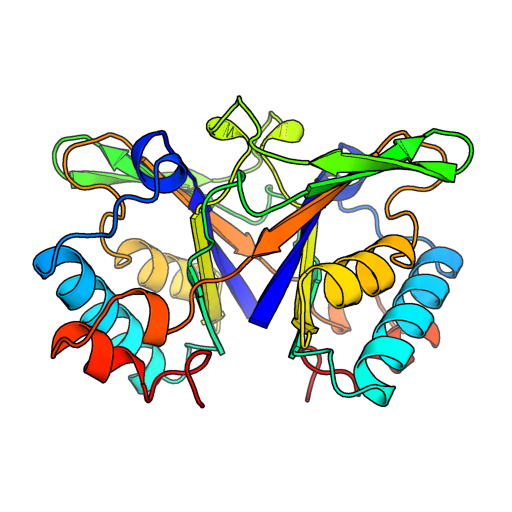 1
ATOM 727 N N . THR A 1 95 ? 12.281 10.93 0.236 1 98.56 95 THR A N 1
ATOM 728 C CA . THR A 1 95 ? 11.648 10.383 1.431 1 98.56 95 THR A CA 1
ATOM 729 C C . THR A 1 95 ? 12.094 11.141 2.676 1 98.56 95 THR A C 1
ATOM 731 O O . THR A 1 95 ? 11.344 11.25 3.646 1 98.56 95 THR A O 1
ATOM 734 N N . LEU A 1 96 ? 13.328 11.688 2.645 1 98.06 96 LEU A N 1
ATOM 735 C CA . LEU A 1 96 ? 13.828 12.477 3.764 1 98.06 96 LEU A CA 1
ATOM 736 C C . LEU A 1 96 ? 13.055 13.789 3.889 1 98.06 96 LEU A C 1
ATOM 738 O O . LEU A 1 96 ? 13.094 14.438 4.934 1 98.06 96 LEU A O 1
ATOM 742 N N . ARG A 1 97 ? 12.352 14.164 2.844 1 97.94 97 ARG A N 1
ATOM 743 C CA . ARG A 1 97 ? 11.555 15.383 2.848 1 97.94 97 ARG A CA 1
ATOM 744 C C . ARG A 1 97 ? 10.109 15.094 3.242 1 97.94 97 ARG A C 1
ATOM 746 O O . ARG A 1 97 ? 9.305 16.016 3.393 1 97.94 97 ARG A O 1
ATOM 753 N N . PHE A 1 98 ? 9.773 13.836 3.373 1 98.62 98 PHE A N 1
ATOM 754 C CA . PHE A 1 98 ? 8.406 13.469 3.746 1 98.62 98 PHE A CA 1
ATOM 755 C C . PHE A 1 98 ? 8.039 14.078 5.094 1 98.62 98 PHE A C 1
ATOM 757 O O . PHE A 1 98 ? 8.758 13.906 6.078 1 98.62 98 PHE A O 1
ATOM 764 N N . PRO A 1 99 ? 6.93 14.805 5.137 1 97.62 99 PRO A N 1
ATOM 765 C CA . PRO A 1 99 ? 6.555 15.406 6.422 1 97.62 99 PRO A CA 1
ATOM 766 C C . PRO A 1 99 ? 6.367 14.367 7.523 1 97.62 99 PRO A C 1
ATOM 768 O O . PRO A 1 99 ? 5.949 13.242 7.254 1 97.62 99 PRO A O 1
ATOM 771 N N . ASP A 1 100 ? 6.719 14.75 8.812 1 97.19 100 ASP A N 1
ATOM 772 C CA . ASP A 1 100 ? 6.414 13.922 9.977 1 97.19 100 ASP A CA 1
ATOM 773 C C . ASP A 1 100 ? 4.926 13.594 10.039 1 97.19 100 ASP A C 1
ATOM 775 O O . ASP A 1 100 ? 4.094 14.484 10.25 1 97.19 100 ASP A O 1
ATOM 779 N N . PRO A 1 101 ? 4.637 12.305 9.883 1 95.94 101 PRO A N 1
ATOM 780 C CA . PRO A 1 101 ? 3.213 11.969 9.805 1 95.94 101 PRO A CA 1
ATOM 781 C C . PRO A 1 101 ? 2.5 12.094 11.148 1 95.94 101 PRO A C 1
ATOM 783 O O . PRO A 1 101 ? 1.275 12.227 11.188 1 95.94 101 PRO A O 1
ATOM 786 N N . PHE A 1 102 ? 3.186 12 12.219 1 95.81 102 PHE A N 1
ATOM 787 C CA . PHE A 1 102 ? 2.625 12.086 13.562 1 95.81 102 PHE A CA 1
ATOM 788 C C . PHE A 1 102 ? 3.477 12.984 14.453 1 95.81 102 PHE A C 1
ATOM 790 O O . PHE A 1 102 ? 4.102 12.516 15.398 1 95.81 102 PHE A O 1
ATOM 797 N N . PRO A 1 103 ? 3.359 14.328 14.18 1 94 103 PRO A N 1
ATOM 798 C CA . PRO A 1 103 ? 4.211 15.258 14.93 1 94 103 PRO A CA 1
ATOM 799 C C . PRO A 1 103 ? 4.086 15.078 16.438 1 94 103 PRO A C 1
ATOM 801 O O . PRO A 1 103 ? 2.977 14.922 16.953 1 94 103 PRO A O 1
ATOM 804 N N . GLY A 1 104 ? 5.277 15.047 17.094 1 92.81 104 GLY A N 1
ATOM 805 C CA . GLY A 1 104 ? 5.309 14.984 18.547 1 92.81 104 GLY A CA 1
ATOM 806 C C . GLY A 1 104 ? 5.379 13.562 19.078 1 92.81 104 GLY A C 1
ATOM 807 O O . GLY A 1 104 ? 5.5 13.352 20.281 1 92.81 104 GLY A O 1
ATOM 808 N N . GLN A 1 105 ? 5.238 12.555 18.25 1 93.38 105 GLN A N 1
ATOM 809 C CA . GLN A 1 105 ? 5.348 11.148 18.609 1 93.38 105 GLN A CA 1
ATOM 810 C C . GLN A 1 105 ? 6.395 10.445 17.75 1 93.38 105 GLN A C 1
ATOM 812 O O . GLN A 1 105 ? 6.512 10.711 16.562 1 93.38 105 GLN A O 1
ATOM 817 N N . PRO A 1 106 ? 7.164 9.586 18.406 1 94.56 106 PRO A N 1
ATOM 818 C CA . PRO A 1 106 ? 8.023 8.766 17.547 1 94.56 106 PRO A CA 1
ATOM 819 C C . PRO A 1 106 ? 7.238 7.984 16.5 1 94.56 106 PRO A C 1
ATOM 821 O O . PRO A 1 106 ? 6.18 7.43 16.797 1 94.56 106 PRO A O 1
ATOM 824 N N . CYS A 1 107 ? 7.664 8.031 15.344 1 96.12 107 CYS A N 1
ATOM 825 C CA . CYS A 1 107 ? 7.016 7.309 14.258 1 96.12 107 CYS A CA 1
ATOM 826 C C . CYS A 1 107 ? 7.996 7.039 13.117 1 96.12 107 CYS A C 1
ATOM 828 O O . CYS A 1 107 ? 9.188 7.344 13.234 1 96.12 107 CYS A O 1
ATOM 830 N N . GLU A 1 108 ? 7.547 6.289 12.117 1 96 108 GLU A N 1
ATOM 831 C CA . GLU A 1 108 ? 8.43 5.973 11 1 96 108 GLU A CA 1
ATOM 832 C C . GLU A 1 108 ? 7.641 5.805 9.703 1 96 108 GLU A C 1
ATOM 834 O O . GLU A 1 108 ? 6.461 5.441 9.727 1 96 108 GLU A O 1
ATOM 839 N N . ILE A 1 109 ? 8.258 6.145 8.641 1 98.38 109 ILE A N 1
ATOM 840 C CA . ILE A 1 109 ? 7.828 5.684 7.32 1 98.38 109 ILE A CA 1
ATOM 841 C C . ILE A 1 109 ? 8.766 4.586 6.828 1 98.38 109 ILE A C 1
ATOM 843 O O . ILE A 1 109 ? 9.938 4.539 7.223 1 98.38 109 ILE A O 1
ATOM 847 N N . GLU A 1 110 ? 8.25 3.701 6.113 1 98.75 110 GLU A N 1
ATOM 848 C CA . GLU A 1 110 ? 8.992 2.619 5.477 1 98.75 110 GLU A CA 1
ATOM 849 C C . GLU A 1 110 ? 8.984 2.766 3.957 1 98.75 110 GLU A C 1
ATOM 851 O O . GLU A 1 110 ? 7.953 3.08 3.361 1 98.75 110 GLU A O 1
ATOM 856 N N . VAL A 1 111 ? 10.117 2.617 3.361 1 98.88 111 VAL A N 1
ATOM 857 C CA . VAL A 1 111 ? 10.234 2.734 1.911 1 98.88 111 VAL A CA 1
ATOM 858 C C . VAL A 1 111 ? 10.625 1.386 1.312 1 98.88 111 VAL A C 1
ATOM 860 O O . VAL A 1 111 ? 11.602 0.771 1.739 1 98.88 111 VAL A O 1
ATOM 863 N N . ARG A 1 112 ? 9.859 0.935 0.438 1 98.88 112 ARG A N 1
ATOM 864 C CA . ARG A 1 112 ? 10.078 -0.351 -0.217 1 98.88 112 ARG A CA 1
ATOM 865 C C . ARG A 1 112 ? 10.172 -0.185 -1.729 1 98.88 112 ARG A C 1
ATOM 867 O O . ARG A 1 112 ? 9.352 0.504 -2.338 1 98.88 112 ARG A O 1
ATOM 874 N N . GLN A 1 113 ? 11.188 -0.78 -2.301 1 98.5 113 GLN A N 1
ATOM 875 C CA . GLN A 1 113 ? 11.266 -0.823 -3.756 1 98.5 113 GLN A CA 1
ATOM 876 C C . GLN A 1 113 ? 10.188 -1.741 -4.336 1 98.5 113 GLN A C 1
ATOM 878 O O . GLN A 1 113 ? 9.93 -2.818 -3.799 1 98.5 113 GLN A O 1
ATOM 883 N N . MET A 1 114 ? 9.578 -1.316 -5.426 1 98 114 MET A N 1
ATOM 884 C CA . MET A 1 114 ? 8.516 -2.102 -6.051 1 98 114 MET A CA 1
ATOM 885 C C . MET A 1 114 ? 9.07 -2.961 -7.184 1 98 114 MET A C 1
ATOM 887 O O . MET A 1 114 ? 10.078 -2.613 -7.797 1 98 114 MET A O 1
ATOM 891 N N . TYR A 1 115 ? 8.477 -4.098 -7.453 1 96.62 115 TYR A N 1
ATOM 892 C CA . TYR A 1 115 ? 8.844 -4.906 -8.609 1 96.62 115 TYR A CA 1
ATOM 893 C C . TYR A 1 115 ? 8.406 -4.227 -9.906 1 96.62 115 TYR A C 1
ATOM 895 O O . TYR A 1 115 ? 7.359 -3.578 -9.953 1 96.62 115 TYR A O 1
ATOM 903 N N . GLU A 1 116 ? 9.234 -4.367 -10.852 1 93.5 116 GLU A N 1
ATOM 904 C CA . GLU A 1 116 ? 8.922 -4.07 -12.242 1 93.5 116 GLU A CA 1
ATOM 905 C C . GLU A 1 116 ? 8.836 -5.348 -13.078 1 93.5 116 GLU A C 1
ATOM 907 O O . GLU A 1 116 ? 9.375 -6.383 -12.688 1 93.5 116 GLU A O 1
ATOM 912 N N . LEU A 1 117 ? 8.117 -5.25 -14.188 1 90.38 117 LEU A N 1
ATOM 913 C CA . LEU A 1 117 ? 7.969 -6.434 -15.023 1 90.38 117 LEU A CA 1
ATOM 914 C C . LEU A 1 117 ? 9.328 -7.023 -15.375 1 90.38 117 LEU A C 1
ATOM 916 O O . LEU A 1 117 ? 9.477 -8.242 -15.477 1 90.38 117 LEU A O 1
ATOM 920 N N . GLU A 1 118 ? 10.328 -6.219 -15.555 1 89.88 118 GLU A N 1
ATOM 921 C CA . GLU A 1 118 ? 11.664 -6.637 -15.961 1 89.88 118 GLU A CA 1
ATOM 922 C C . GLU A 1 118 ? 12.352 -7.438 -14.852 1 89.88 118 GLU A C 1
ATOM 924 O O . GLU A 1 118 ? 13.344 -8.125 -15.102 1 89.88 118 GLU A O 1
ATOM 929 N N . ASP A 1 119 ? 11.828 -7.391 -13.648 1 92.25 119 ASP A N 1
ATOM 930 C CA . ASP A 1 119 ? 12.422 -8.109 -12.523 1 92.25 119 ASP A CA 1
ATOM 931 C C . ASP A 1 119 ? 12.094 -9.602 -12.594 1 92.25 119 ASP A C 1
ATOM 933 O O . ASP A 1 119 ? 12.711 -10.406 -11.898 1 92.25 119 ASP A O 1
ATOM 937 N N . PHE A 1 120 ? 11.062 -10.164 -13.25 1 89.5 120 PHE A N 1
ATOM 938 C CA . PHE A 1 120 ? 10.57 -11.539 -13.273 1 89.5 120 PHE A CA 1
ATOM 939 C C . PHE A 1 120 ? 11.195 -12.312 -14.438 1 89.5 120 PHE A C 1
ATOM 941 O O . PHE A 1 120 ? 11.094 -13.539 -14.492 1 89.5 120 PHE A O 1
ATOM 948 N N . GLY A 1 121 ? 12.078 -11.789 -15.234 1 83.25 121 GLY A N 1
ATOM 949 C CA . GLY A 1 121 ? 12.547 -12.438 -16.453 1 83.25 121 GLY A CA 1
ATOM 950 C C . GLY A 1 121 ? 11.453 -12.617 -17.484 1 83.25 121 GLY A C 1
ATOM 951 O O . GLY A 1 121 ? 10.281 -12.352 -17.219 1 83.25 121 GLY A O 1
ATOM 952 N N . PRO A 1 122 ? 11.789 -13.039 -18.625 1 85.31 122 PRO A N 1
ATOM 953 C CA . PRO A 1 122 ? 10.781 -13.234 -19.672 1 85.31 122 PRO A CA 1
ATOM 954 C C . PRO A 1 122 ? 9.836 -14.398 -19.375 1 85.31 122 PRO A C 1
ATOM 956 O O . PRO A 1 122 ? 10.211 -15.336 -18.672 1 85.31 122 PRO A O 1
ATOM 959 N N . GLY A 1 123 ? 8.555 -14.297 -19.688 1 88.12 123 GLY A N 1
ATOM 960 C CA . GLY A 1 123 ? 7.555 -15.328 -19.5 1 88.12 123 GLY A CA 1
ATOM 961 C C . GLY A 1 123 ? 6.164 -14.898 -19.922 1 88.12 123 GLY A C 1
ATOM 962 O O . GLY A 1 123 ? 5.809 -13.727 -19.797 1 88.12 123 GLY A O 1
ATOM 963 N N . GLN A 1 124 ? 5.492 -15.891 -20.438 1 88.94 124 GLN A N 1
ATOM 964 C CA . GLN A 1 124 ? 4.152 -15.602 -20.938 1 88.94 124 GLN A CA 1
ATOM 965 C C . GLN A 1 124 ? 3.268 -15.031 -19.828 1 88.94 124 GLN A C 1
ATOM 967 O O . GLN A 1 124 ? 2.459 -14.133 -20.078 1 88.94 124 GLN A O 1
ATOM 972 N N . GLU A 1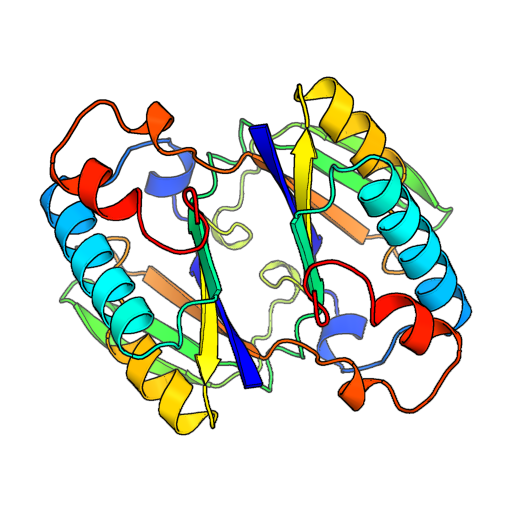 125 ? 3.41 -15.578 -18.656 1 89 125 GLU A N 1
ATOM 973 C CA . GLU A 1 125 ? 2.605 -15.094 -17.531 1 89 125 GLU A CA 1
ATOM 974 C C . GLU A 1 125 ? 2.926 -13.641 -17.219 1 89 125 GLU A C 1
ATOM 976 O O . GLU A 1 125 ? 2.025 -12.852 -16.922 1 89 125 GLU A O 1
ATOM 981 N N . ILE A 1 126 ? 4.164 -13.312 -17.297 1 89.06 126 ILE A N 1
ATOM 982 C CA . ILE A 1 126 ? 4.613 -11.953 -17.016 1 89.06 126 ILE A CA 1
ATOM 983 C C . ILE A 1 126 ? 4.078 -11 -18.078 1 89.06 126 ILE A C 1
ATOM 985 O O . ILE A 1 126 ? 3.66 -9.883 -17.781 1 89.06 126 ILE A O 1
ATOM 989 N N . ASP A 1 127 ? 4.027 -11.43 -19.344 1 91.31 127 ASP A N 1
ATOM 990 C CA . ASP A 1 127 ? 3.543 -10.617 -20.453 1 91.31 127 ASP A CA 1
ATOM 991 C C . ASP A 1 127 ? 2.078 -10.234 -20.25 1 91.31 127 ASP A C 1
ATOM 993 O O . ASP A 1 127 ? 1.642 -9.18 -20.703 1 91.31 127 ASP A O 1
ATOM 997 N N . ARG A 1 128 ? 1.38 -11.039 -19.562 1 91.81 128 ARG A N 1
ATOM 998 C CA . ARG A 1 128 ? -0.043 -10.812 -19.328 1 91.81 128 ARG A CA 1
ATOM 999 C C . ARG A 1 128 ? -0.262 -9.594 -18.438 1 91.81 128 ARG A C 1
ATOM 1001 O O . ARG A 1 128 ? -1.335 -8.984 -18.469 1 91.81 128 ARG A O 1
ATOM 1008 N N . PHE A 1 129 ? 0.774 -9.258 -17.703 1 92.06 129 PHE A N 1
ATOM 1009 C CA . PHE A 1 129 ? 0.645 -8.133 -16.781 1 92.06 129 PHE A CA 1
ATOM 1010 C C . PHE A 1 129 ? 0.932 -6.816 -17.484 1 92.06 129 PHE A C 1
ATOM 1012 O O . PHE A 1 129 ? 0.595 -5.746 -16.984 1 92.06 129 PHE A O 1
ATOM 1019 N N . ARG A 1 130 ? 1.562 -6.844 -18.609 1 87.81 130 ARG A N 1
ATOM 1020 C CA . ARG A 1 130 ? 2.074 -5.668 -19.297 1 87.81 130 ARG A CA 1
ATOM 1021 C C . ARG A 1 130 ? 0.951 -4.684 -19.609 1 87.81 130 ARG A C 1
ATOM 1023 O O . ARG A 1 130 ? 1.147 -3.467 -19.547 1 87.81 130 ARG A O 1
ATOM 1030 N N . ASP A 1 131 ? -0.25 -5.145 -19.812 1 85.75 131 ASP A N 1
ATOM 1031 C CA . ASP A 1 131 ? -1.322 -4.254 -20.234 1 85.75 131 ASP A CA 1
ATOM 1032 C C . ASP A 1 131 ? -2.277 -3.951 -19.078 1 85.75 131 ASP A C 1
ATOM 1034 O O . ASP A 1 131 ? -3.34 -3.359 -19.281 1 85.75 131 ASP A O 1
ATOM 1038 N N . LEU A 1 132 ? -1.912 -4.312 -17.906 1 90.31 132 LEU A N 1
ATOM 1039 C CA . LEU A 1 132 ? -2.771 -4.062 -16.75 1 90.31 132 LEU A CA 1
ATOM 1040 C C . LEU A 1 132 ? -2.416 -2.738 -16.078 1 90.31 132 LEU A C 1
ATOM 1042 O O . LEU A 1 132 ? -1.261 -2.309 -16.125 1 90.31 132 LEU A O 1
ATOM 1046 N N . PRO A 1 133 ? -3.426 -2.072 -15.484 1 85.44 133 PRO A N 1
ATOM 1047 C CA . PRO A 1 133 ? -3.121 -0.862 -14.719 1 85.44 133 PRO A CA 1
ATOM 1048 C C . PRO A 1 133 ? -2.012 -1.078 -13.695 1 85.44 133 PRO A C 1
ATOM 1050 O O . PRO A 1 133 ? -1.989 -2.104 -13.008 1 85.44 133 PRO A O 1
ATOM 1053 N N . GLY A 1 134 ? -1.108 -0.132 -13.625 1 80.75 134 GLY A N 1
ATOM 1054 C CA . GLY A 1 134 ? 0.012 -0.228 -12.703 1 80.75 134 GLY A CA 1
ATOM 1055 C C . GLY A 1 134 ? 1.271 -0.777 -13.352 1 80.75 134 GLY A C 1
ATOM 1056 O O . GLY A 1 134 ? 2.359 -0.676 -12.781 1 80.75 134 GLY A O 1
ATOM 1057 N N . ASN A 1 135 ? 1.169 -1.478 -14.414 1 76.62 135 ASN A N 1
ATOM 1058 C CA . ASN A 1 135 ? 2.299 -2.092 -15.109 1 76.62 135 ASN A CA 1
ATOM 1059 C C . ASN A 1 135 ? 2.484 -1.509 -16.5 1 76.62 135 ASN A C 1
ATOM 1061 O O . ASN A 1 135 ? 2.949 -2.199 -17.406 1 76.62 135 ASN A O 1
ATOM 1065 N N . GLY A 1 136 ? 2.33 -0.42 -16.766 1 62.75 136 GLY A N 1
ATOM 1066 C CA . GLY A 1 136 ? 2.512 0.152 -18.078 1 62.75 136 GLY A CA 1
ATOM 1067 C C . GLY A 1 136 ? 1.283 0.883 -18.594 1 62.75 136 GLY A C 1
ATOM 1068 O O . GLY A 1 136 ? 1.283 1.409 -19.703 1 62.75 136 GLY A O 1
ATOM 1069 N N . GLN A 1 137 ? 0.159 0.767 -17.891 1 57.62 137 GLN A N 1
ATOM 1070 C CA . GLN A 1 137 ? -1.047 1.485 -18.297 1 57.62 137 GLN A CA 1
ATOM 1071 C C . GLN A 1 137 ? -1.402 2.566 -17.281 1 57.62 137 GLN A C 1
ATOM 1073 O O . GLN A 1 137 ? -1.18 2.396 -16.078 1 57.62 137 GLN A O 1
ATOM 1078 N N . MET B 1 1 ? -15.906 3.611 -3.881 1 95.62 1 MET B N 1
ATOM 1079 C CA . MET B 1 1 ? -14.969 3.51 -2.768 1 95.62 1 MET B CA 1
ATOM 1080 C C . MET B 1 1 ? -13.719 2.742 -3.182 1 95.62 1 MET B C 1
ATOM 1082 O O . MET B 1 1 ? -13.805 1.748 -3.904 1 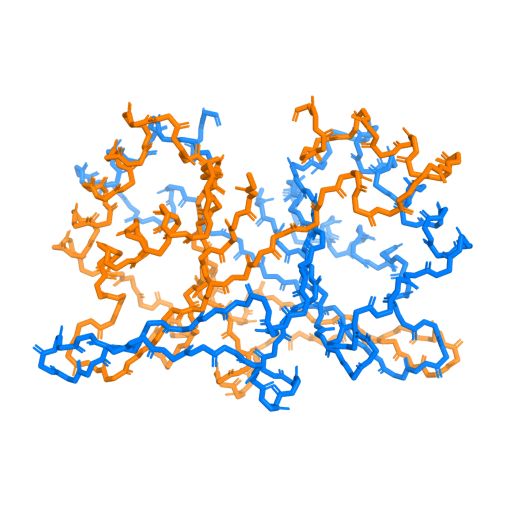95.62 1 MET B O 1
ATOM 1086 N N . ARG B 1 2 ? -12.68 3.268 -2.807 1 97.81 2 ARG B N 1
ATOM 1087 C CA . ARG B 1 2 ? -11.438 2.568 -3.113 1 97.81 2 ARG B CA 1
ATOM 1088 C C . ARG B 1 2 ? -10.977 1.722 -1.93 1 97.81 2 ARG B C 1
ATOM 1090 O O . ARG B 1 2 ? -11.164 2.105 -0.774 1 97.81 2 ARG B O 1
ATOM 1097 N N . PHE B 1 3 ? -10.422 0.571 -2.256 1 98.69 3 PHE B N 1
ATOM 1098 C CA . PHE B 1 3 ? -9.859 -0.36 -1.283 1 98.69 3 PHE B CA 1
ATOM 1099 C C . PHE B 1 3 ? -8.461 -0.804 -1.703 1 98.69 3 PHE B C 1
ATOM 1101 O O . PHE B 1 3 ? -8.195 -0.974 -2.895 1 98.69 3 PHE B O 1
ATOM 1108 N N . MET B 1 4 ? -7.699 -0.932 -0.744 1 98.75 4 MET B N 1
ATOM 1109 C CA . MET B 1 4 ? -6.387 -1.532 -0.964 1 98.75 4 MET B CA 1
ATOM 1110 C C . MET B 1 4 ? -6.344 -2.957 -0.422 1 98.75 4 MET B C 1
ATOM 1112 O O . MET B 1 4 ? -6.613 -3.186 0.758 1 98.75 4 MET B O 1
ATOM 1116 N N . ILE B 1 5 ? -6.09 -3.912 -1.288 1 98.88 5 ILE B N 1
ATOM 1117 C CA . ILE B 1 5 ? -5.801 -5.289 -0.903 1 98.88 5 ILE B CA 1
ATOM 1118 C C . ILE B 1 5 ? -4.305 -5.449 -0.646 1 98.88 5 ILE B C 1
ATOM 1120 O O . ILE B 1 5 ? -3.492 -5.305 -1.562 1 98.88 5 ILE B O 1
ATOM 1124 N N . ILE B 1 6 ? -3.965 -5.711 0.581 1 98.81 6 ILE B N 1
ATOM 1125 C CA . ILE B 1 6 ? -2.576 -5.781 1.022 1 98.81 6 ILE B CA 1
ATOM 1126 C C . ILE B 1 6 ? -2.168 -7.238 1.215 1 98.81 6 ILE B C 1
ATOM 1128 O O . ILE B 1 6 ? -2.814 -7.977 1.96 1 98.81 6 ILE B O 1
ATOM 1132 N N . VAL B 1 7 ? -1.17 -7.66 0.486 1 98.31 7 VAL B N 1
ATOM 1133 C CA . VAL B 1 7 ? -0.58 -8.977 0.721 1 98.31 7 VAL B CA 1
ATOM 1134 C C . VAL B 1 7 ? 0.456 -8.883 1.84 1 98.31 7 VAL B C 1
ATOM 1136 O O . VAL B 1 7 ? 1.493 -8.234 1.683 1 98.31 7 VAL B O 1
ATOM 1139 N N . ARG B 1 8 ? 0.17 -9.508 2.973 1 97.31 8 ARG B N 1
ATOM 1140 C CA . ARG B 1 8 ? 1.114 -9.5 4.086 1 97.31 8 ARG B CA 1
ATOM 1141 C C .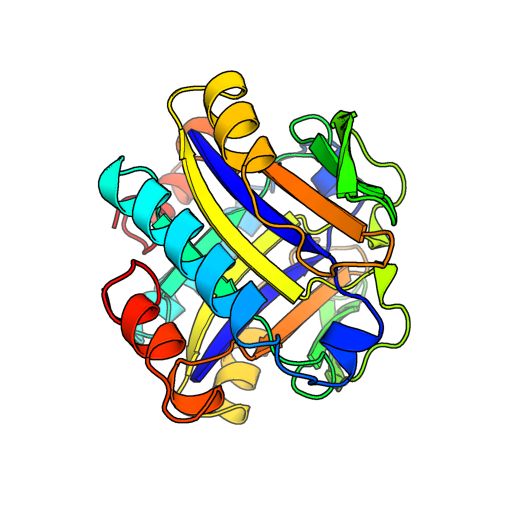 ARG B 1 8 ? 2.346 -10.344 3.764 1 97.31 8 ARG B C 1
ATOM 1143 O O . ARG B 1 8 ? 2.236 -11.406 3.146 1 97.31 8 ARG B O 1
ATOM 1150 N N . ALA B 1 9 ? 3.465 -9.891 4.191 1 97.06 9 ALA B N 1
ATOM 1151 C CA . ALA B 1 9 ? 4.727 -10.555 3.869 1 97.06 9 ALA B CA 1
ATOM 1152 C C . ALA B 1 9 ? 4.945 -11.781 4.75 1 97.06 9 ALA B C 1
ATOM 1154 O O . ALA B 1 9 ? 4.246 -11.969 5.746 1 97.06 9 ALA B O 1
ATOM 1155 N N . ASN B 1 10 ? 5.758 -12.688 4.32 1 95.25 10 ASN B N 1
ATOM 1156 C CA . ASN B 1 10 ? 6.301 -13.812 5.082 1 95.25 10 ASN B CA 1
ATOM 1157 C C . ASN B 1 10 ? 7.762 -14.078 4.73 1 95.25 10 ASN B C 1
ATOM 1159 O O . ASN B 1 10 ? 8.398 -13.258 4.066 1 95.25 10 ASN B O 1
ATOM 1163 N N . ALA B 1 11 ? 8.289 -15.148 5.301 1 94.94 11 ALA B N 1
ATOM 1164 C CA . ALA B 1 11 ? 9.695 -15.461 5.066 1 94.94 11 ALA B CA 1
ATOM 1165 C C . ALA B 1 11 ? 9.984 -15.633 3.578 1 94.94 11 ALA B C 1
ATOM 1167 O O . ALA B 1 11 ? 11.039 -15.219 3.092 1 94.94 11 ALA B O 1
ATOM 1168 N N . ASP B 1 12 ? 9.078 -16.219 2.826 1 94.56 12 ASP B N 1
ATOM 1169 C CA . ASP B 1 12 ? 9.266 -16.438 1.396 1 94.56 12 ASP B CA 1
ATOM 1170 C C . ASP B 1 12 ? 9.328 -15.117 0.637 1 94.56 12 ASP B C 1
ATOM 1172 O O . ASP B 1 12 ? 10.242 -14.891 -0.158 1 94.56 12 ASP B O 1
ATOM 1176 N N . SER B 1 13 ? 8.344 -14.242 0.877 1 95.44 13 SER B N 1
ATOM 1177 C CA . SER B 1 13 ? 8.344 -12.945 0.198 1 95.44 13 SER B CA 1
ATOM 1178 C C . SER B 1 13 ? 9.602 -12.148 0.533 1 95.44 13 SER B C 1
ATOM 1180 O O . SER B 1 13 ? 10.141 -11.438 -0.322 1 95.44 13 SER B O 1
ATOM 1182 N N . GLU B 1 14 ? 10.18 -12.289 1.792 1 97.31 14 GLU B N 1
ATOM 1183 C CA . GLU B 1 14 ? 11.328 -11.5 2.221 1 97.31 14 GLU B CA 1
ATOM 1184 C C . GLU B 1 14 ? 12.641 -12.141 1.756 1 97.31 14 GLU B C 1
ATOM 1186 O O . GLU B 1 14 ? 13.695 -11.508 1.824 1 97.31 14 GLU B O 1
ATOM 1191 N N . SER B 1 15 ? 12.57 -13.336 1.259 1 95.38 15 SER B N 1
ATOM 1192 C CA . SER B 1 15 ? 13.766 -13.984 0.718 1 95.38 15 SER B CA 1
ATOM 1193 C C . SER B 1 15 ? 14.016 -13.562 -0.724 1 95.38 15 SER B C 1
ATOM 1195 O O . SER B 1 15 ? 15.109 -13.773 -1.256 1 95.38 15 SER B O 1
ATOM 1197 N N . GLY B 1 16 ? 13.031 -13.016 -1.349 1 93.31 16 GLY B N 1
ATOM 1198 C CA . GLY B 1 16 ? 13.148 -12.617 -2.742 1 93.31 16 GLY B CA 1
ATOM 1199 C C . GLY B 1 16 ? 12.781 -13.719 -3.713 1 93.31 16 GLY B C 1
ATOM 1200 O O . GLY B 1 16 ? 12.953 -13.578 -4.926 1 93.31 16 GLY B O 1
ATOM 1201 N N . ARG B 1 17 ? 12.297 -14.781 -3.115 1 91.25 17 ARG B N 1
ATOM 1202 C CA . ARG B 1 17 ? 11.828 -15.859 -3.98 1 91.25 17 ARG B CA 1
ATOM 1203 C C . ARG B 1 17 ? 10.641 -15.414 -4.82 1 91.25 17 ARG B C 1
ATOM 1205 O O . ARG B 1 17 ? 9.672 -14.859 -4.293 1 91.25 17 ARG B O 1
ATOM 1212 N N . LEU B 1 18 ? 10.766 -15.664 -6.125 1 90.56 18 LEU B N 1
ATOM 1213 C CA . LEU B 1 18 ? 9.68 -15.289 -7.02 1 90.56 18 LEU B CA 1
ATOM 1214 C C . LEU B 1 18 ? 8.578 -16.344 -7.004 1 90.56 18 LEU B C 1
ATOM 1216 O O . LEU B 1 18 ? 8.852 -17.531 -6.785 1 90.56 18 LEU B O 1
ATOM 1220 N N . PRO B 1 19 ? 7.371 -15.891 -7.238 1 91.19 19 PRO B N 1
ATOM 1221 C CA . PRO B 1 19 ? 6.277 -16.859 -7.297 1 91.19 19 PRO B CA 1
ATOM 1222 C C . PRO B 1 19 ? 6.434 -17.859 -8.438 1 91.19 19 PRO B C 1
ATOM 1224 O O . PRO B 1 19 ? 7.066 -17.547 -9.453 1 91.19 19 PRO B O 1
ATOM 1227 N N . GLU B 1 20 ? 5.891 -19 -8.258 1 91.56 20 GLU B N 1
ATOM 1228 C CA . GLU B 1 20 ? 5.855 -20 -9.32 1 91.56 20 GLU B CA 1
ATOM 1229 C C . GLU B 1 20 ? 4.98 -19.531 -10.484 1 91.56 20 GLU B C 1
ATOM 1231 O O . GLU B 1 20 ? 4.078 -18.719 -10.297 1 91.56 20 GLU B O 1
ATOM 1236 N N . ALA B 1 21 ? 5.203 -20.109 -11.664 1 91.94 21 ALA B N 1
ATOM 1237 C CA . ALA B 1 21 ? 4.469 -19.734 -12.875 1 91.94 21 ALA B CA 1
ATOM 1238 C C . ALA B 1 21 ? 2.967 -19.906 -12.68 1 91.94 21 ALA B C 1
ATOM 1240 O O . ALA B 1 21 ? 2.17 -19.109 -13.164 1 91.94 21 ALA B O 1
ATOM 1241 N N . SER B 1 22 ? 2.613 -20.969 -11.992 1 94.75 22 SER B N 1
ATOM 1242 C CA . SER B 1 22 ? 1.199 -21.25 -11.766 1 94.75 22 SER B CA 1
ATOM 1243 C C . SER B 1 22 ? 0.545 -20.141 -10.945 1 94.75 22 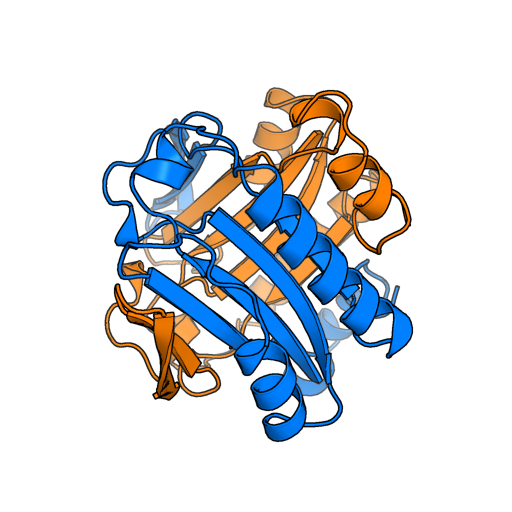SER B C 1
ATOM 1245 O O . SER B 1 22 ? -0.595 -19.75 -11.211 1 94.75 22 SER B O 1
ATOM 1247 N N . LEU B 1 23 ? 1.227 -19.625 -9.953 1 95.06 23 LEU B N 1
ATOM 1248 C CA . LEU B 1 23 ? 0.697 -18.547 -9.141 1 95.06 23 LEU B CA 1
ATOM 1249 C C . LEU B 1 23 ? 0.644 -17.234 -9.938 1 95.06 23 LEU B C 1
ATOM 1251 O O . LEU B 1 23 ? -0.332 -16.5 -9.844 1 95.06 23 LEU B O 1
ATOM 1255 N N . LEU B 1 24 ? 1.714 -17.016 -10.734 1 94.12 24 LEU B N 1
ATOM 1256 C CA . LEU B 1 24 ? 1.712 -15.852 -11.594 1 94.12 24 LEU B CA 1
ATOM 1257 C C . LEU B 1 24 ? 0.533 -15.883 -12.562 1 94.12 24 LEU B C 1
ATOM 1259 O O . LEU B 1 24 ? -0.089 -14.852 -12.828 1 94.12 24 LEU B O 1
ATOM 1263 N N . ASP B 1 25 ? 0.241 -17 -13.07 1 95.31 25 ASP B N 1
ATOM 1264 C CA . ASP B 1 25 ? -0.893 -17.188 -13.977 1 95.31 25 ASP B CA 1
ATOM 1265 C C . ASP B 1 25 ? -2.213 -16.891 -13.266 1 95.31 25 ASP B C 1
ATOM 1267 O O . ASP B 1 25 ? -3.08 -16.219 -13.812 1 95.31 25 ASP B O 1
ATOM 1271 N N . ALA B 1 26 ? -2.383 -17.438 -12.086 1 97 26 ALA B N 1
ATOM 1272 C CA . ALA B 1 26 ? -3.592 -17.203 -11.297 1 97 26 ALA B CA 1
ATOM 1273 C C . ALA B 1 26 ? -3.764 -15.711 -10.984 1 97 26 ALA B C 1
ATOM 1275 O O . ALA B 1 26 ? -4.871 -15.18 -11.078 1 97 26 ALA B O 1
ATOM 1276 N N . MET B 1 27 ? -2.637 -15.086 -10.602 1 96.94 27 MET B N 1
ATOM 1277 C CA . MET B 1 27 ? -2.664 -13.656 -10.305 1 96.94 27 MET B CA 1
ATOM 1278 C C . MET B 1 27 ? -3.014 -12.852 -11.555 1 96.94 27 MET B C 1
ATOM 1280 O O . MET B 1 27 ? -3.803 -11.906 -11.492 1 96.94 27 MET B O 1
ATOM 1284 N N . ALA B 1 28 ? -2.436 -13.242 -12.672 1 96.06 28 ALA B N 1
ATOM 1285 C CA . ALA B 1 28 ? -2.762 -12.57 -13.93 1 96.06 28 ALA B CA 1
ATOM 1286 C C . ALA B 1 28 ? -4.25 -12.695 -14.25 1 96.06 28 ALA B C 1
ATOM 1288 O O . ALA B 1 28 ? -4.895 -11.711 -14.609 1 96.06 28 ALA B O 1
ATOM 1289 N N . THR B 1 29 ? -4.773 -13.852 -14.141 1 97.81 29 THR B N 1
ATOM 1290 C CA . THR B 1 29 ? -6.188 -14.094 -14.406 1 97.81 29 THR B CA 1
ATOM 1291 C C . THR B 1 29 ? -7.066 -13.227 -13.516 1 97.81 29 THR B C 1
ATOM 1293 O O . THR B 1 29 ? -8.031 -12.617 -13.984 1 97.81 29 THR B O 1
ATOM 1296 N N . TYR B 1 30 ? -6.734 -13.188 -12.297 1 98.44 30 TYR B N 1
ATOM 1297 C CA . TYR B 1 30 ? -7.469 -12.383 -11.328 1 98.44 30 TYR B CA 1
ATOM 1298 C C . TYR B 1 30 ? -7.426 -10.906 -11.703 1 98.44 30 TYR B C 1
ATOM 1300 O O . TYR B 1 30 ? -8.461 -10.242 -11.773 1 98.44 30 TYR B O 1
ATOM 1308 N N . HIS B 1 31 ? -6.234 -10.383 -11.953 1 97.94 31 HIS B N 1
ATOM 1309 C CA . HIS B 1 31 ? -6.07 -8.969 -12.266 1 97.94 31 HIS B CA 1
ATOM 1310 C C . HIS B 1 31 ? -6.711 -8.617 -13.602 1 97.94 31 HIS B C 1
ATOM 1312 O O . HIS B 1 31 ? -7.254 -7.52 -13.766 1 97.94 31 HIS B O 1
ATOM 1318 N N . GLU B 1 32 ? -6.676 -9.516 -14.555 1 97.38 32 GLU B N 1
ATOM 1319 C CA . GLU B 1 32 ? -7.379 -9.32 -15.82 1 97.38 32 GLU B CA 1
ATOM 1320 C C . GLU B 1 32 ? -8.883 -9.219 -15.602 1 97.38 32 GLU B C 1
ATOM 1322 O O . GLU B 1 32 ? -9.562 -8.422 -16.266 1 97.38 32 GLU B O 1
ATOM 1327 N N . GLY B 1 33 ? -9.383 -10.078 -14.742 1 98.06 33 GLY B N 1
ATOM 1328 C CA . GLY B 1 33 ? -10.789 -9.984 -14.391 1 98.06 33 GLY B CA 1
ATOM 1329 C C . GLY B 1 33 ? -11.172 -8.641 -13.797 1 98.06 33 GLY B C 1
ATOM 1330 O O . GLY B 1 33 ? -12.188 -8.055 -14.172 1 98.06 33 GLY B O 1
ATOM 1331 N N . LEU B 1 34 ? -10.375 -8.18 -12.828 1 98.25 34 LEU B N 1
ATOM 1332 C CA . LEU B 1 34 ? -10.586 -6.859 -12.234 1 98.25 34 LEU B CA 1
ATOM 1333 C C . LEU B 1 34 ? -10.586 -5.777 -13.312 1 98.25 34 LEU B C 1
ATOM 1335 O O . LEU B 1 34 ? -11.453 -4.898 -13.312 1 98.25 34 LEU B O 1
ATOM 1339 N N . ALA B 1 35 ? -9.594 -5.855 -14.172 1 97.25 35 ALA B N 1
ATOM 1340 C CA . ALA B 1 35 ? -9.453 -4.863 -15.234 1 97.25 35 ALA B CA 1
ATOM 1341 C C . ALA B 1 35 ? -10.648 -4.895 -16.172 1 97.25 35 ALA B C 1
ATOM 1343 O O . ALA B 1 35 ? -11.188 -3.844 -16.531 1 97.25 35 ALA B O 1
ATOM 1344 N N . LYS B 1 36 ? -11.062 -6.039 -16.562 1 97.12 36 LYS B N 1
ATOM 1345 C CA . LYS B 1 36 ? -12.211 -6.203 -17.453 1 97.12 36 LYS B CA 1
ATOM 1346 C C . LYS B 1 36 ? -13.477 -5.617 -16.828 1 97.12 36 LYS B C 1
ATOM 1348 O O . LYS B 1 36 ? -14.297 -5.027 -17.531 1 97.12 36 LYS B O 1
ATOM 1353 N N . ALA B 1 37 ? -13.594 -5.812 -15.555 1 97.81 37 ALA B N 1
ATOM 1354 C CA . ALA B 1 37 ? -14.758 -5.289 -14.844 1 97.81 37 ALA B CA 1
ATOM 1355 C C . ALA B 1 37 ? -14.641 -3.785 -14.625 1 97.81 37 ALA B C 1
ATOM 1357 O O . ALA B 1 37 ? -15.578 -3.141 -14.156 1 97.81 37 ALA B O 1
ATOM 1358 N N . GLY B 1 38 ? -13.461 -3.215 -14.898 1 96.44 38 GLY B N 1
ATOM 1359 C CA . GLY B 1 38 ? -13.234 -1.787 -14.742 1 96.44 38 GLY B CA 1
ATOM 1360 C C . GLY B 1 38 ? -12.961 -1.377 -13.312 1 96.44 38 GLY B C 1
ATOM 1361 O O . GLY B 1 38 ? -13.133 -0.21 -12.953 1 96.44 38 GLY B O 1
ATOM 1362 N N . VAL B 1 39 ? -12.508 -2.328 -12.43 1 97.44 39 VAL B N 1
ATOM 1363 C CA . VAL B 1 39 ? -12.422 -1.997 -11.016 1 97.44 39 VAL B CA 1
ATOM 1364 C C . VAL B 1 39 ? -10.953 -1.953 -10.586 1 97.44 39 VAL B C 1
ATOM 1366 O O . VAL B 1 39 ? -10.633 -1.478 -9.492 1 97.44 39 VAL B O 1
ATOM 1369 N N . LEU B 1 40 ? -9.984 -2.408 -11.391 1 97.81 40 LEU B N 1
ATOM 1370 C CA . LEU B 1 40 ? -8.57 -2.395 -11.047 1 97.81 40 LEU B CA 1
ATOM 1371 C C . LEU B 1 40 ? -7.98 -1 -11.219 1 97.81 40 LEU B C 1
ATOM 1373 O O . LEU B 1 40 ? -8.062 -0.417 -12.305 1 97.81 40 LEU B O 1
ATOM 1377 N N . LEU B 1 41 ? -7.402 -0.45 -10.203 1 95.88 41 LEU B N 1
ATOM 1378 C CA . LEU B 1 41 ? -6.77 0.86 -10.297 1 95.88 41 LEU B CA 1
ATOM 1379 C C . LEU B 1 41 ? -5.25 0.724 -10.359 1 95.88 41 LEU B C 1
ATOM 1381 O O . LEU B 1 41 ? -4.586 1.469 -11.086 1 95.88 41 LEU B O 1
ATOM 1385 N N . ASP B 1 42 ? -4.656 -0.175 -9.648 1 94.94 42 ASP B N 1
ATOM 1386 C CA . ASP B 1 42 ? -3.215 -0.38 -9.586 1 94.94 42 ASP B CA 1
ATOM 1387 C C . ASP B 1 42 ? -2.875 -1.68 -8.859 1 94.94 42 ASP B C 1
ATOM 1389 O O . ASP B 1 42 ? -3.666 -2.168 -8.047 1 94.94 42 ASP B O 1
ATOM 1393 N N . ALA B 1 43 ? -1.741 -2.26 -9.18 1 96.75 43 ALA B N 1
ATOM 1394 C CA . ALA B 1 43 ? -1.259 -3.457 -8.492 1 96.75 43 ALA B CA 1
ATOM 1395 C C . ALA B 1 43 ? 0.25 -3.613 -8.656 1 96.75 43 ALA B C 1
ATOM 1397 O O . ALA B 1 43 ? 0.792 -3.352 -9.734 1 96.75 43 ALA B O 1
ATOM 1398 N N . SER B 1 44 ? 0.906 -3.992 -7.59 1 95.75 44 SER B N 1
ATOM 1399 C CA . SER B 1 44 ? 2.342 -4.234 -7.676 1 95.75 44 SER B CA 1
ATOM 1400 C C . SER B 1 44 ? 2.838 -5.043 -6.484 1 95.75 44 SER B C 1
ATOM 1402 O O . SER B 1 44 ? 2.217 -5.031 -5.418 1 95.75 44 SER B O 1
ATOM 1404 N N . GLY B 1 45 ? 3.898 -5.805 -6.715 1 96.69 45 GLY B N 1
ATOM 1405 C CA . GLY B 1 45 ? 4.641 -6.418 -5.629 1 96.69 45 GLY B CA 1
ATOM 1406 C C . GLY B 1 45 ? 5.734 -5.527 -5.074 1 96.69 45 GLY B C 1
ATOM 1407 O O . GLY B 1 45 ? 6.148 -4.562 -5.723 1 96.69 45 GLY B O 1
ATOM 1408 N N . LEU B 1 46 ? 6.117 -5.824 -3.854 1 98.06 46 LEU B N 1
ATOM 1409 C CA . LEU B 1 46 ? 7.23 -5.137 -3.211 1 98.06 46 LEU B CA 1
ATOM 1410 C C . LEU B 1 46 ? 8.438 -6.059 -3.078 1 98.06 46 LEU B C 1
ATOM 1412 O O . LEU B 1 46 ? 8.297 -7.223 -2.689 1 98.06 46 LEU B O 1
ATOM 1416 N N . GLN B 1 47 ? 9.586 -5.527 -3.42 1 98 47 GLN B N 1
ATOM 1417 C CA . GLN B 1 47 ? 10.828 -6.25 -3.201 1 98 47 GLN B CA 1
ATOM 1418 C C . GLN B 1 47 ? 11.078 -6.484 -1.713 1 98 47 GLN B C 1
ATOM 1420 O O . GLN B 1 47 ? 10.484 -5.812 -0.868 1 98 47 GLN B O 1
ATOM 1425 N N . PRO B 1 48 ? 11.969 -7.441 -1.383 1 97.94 48 PRO B N 1
ATOM 1426 C CA . PRO B 1 48 ? 12.297 -7.668 0.025 1 97.94 48 PRO B CA 1
ATOM 1427 C C . PRO B 1 48 ? 12.711 -6.391 0.75 1 97.94 48 PRO B C 1
ATOM 1429 O O . PRO B 1 48 ? 13.227 -5.461 0.125 1 97.94 48 PRO B O 1
ATOM 1432 N N . SER B 1 49 ? 12.453 -6.422 2.092 1 98.56 49 SER B N 1
ATOM 1433 C CA . SER B 1 49 ? 12.773 -5.254 2.906 1 98.56 49 SER B CA 1
ATOM 1434 C C . SER B 1 49 ? 14.266 -4.949 2.861 1 98.56 49 SER B C 1
ATOM 1436 O O . SER B 1 49 ? 14.688 -3.842 3.201 1 98.56 49 SER B O 1
ATOM 1438 N N . SER B 1 50 ? 15.117 -5.91 2.4 1 98.25 50 SER B N 1
ATOM 1439 C CA . SER B 1 50 ? 16.547 -5.684 2.254 1 98.25 50 SER B CA 1
ATOM 1440 C C . SER B 1 50 ? 16.844 -4.617 1.204 1 98.25 50 SER B C 1
ATOM 1442 O O . SER B 1 50 ? 17.938 -4.055 1.166 1 98.25 50 SER B O 1
ATOM 1444 N N . LYS B 1 51 ? 15.867 -4.301 0.389 1 97.94 51 LYS B N 1
ATOM 1445 C CA . LYS B 1 51 ? 16.031 -3.275 -0.639 1 97.94 51 LYS B CA 1
ATOM 1446 C C . LYS B 1 51 ? 15.336 -1.979 -0.233 1 97.94 51 LYS B C 1
ATOM 1448 O O . LYS B 1 51 ? 15.164 -1.076 -1.055 1 97.94 51 LYS B O 1
ATOM 1453 N N . GLY B 1 52 ? 14.883 -1.902 0.978 1 98.44 52 GLY B N 1
ATOM 1454 C CA . GLY B 1 52 ? 14.188 -0.733 1.49 1 98.44 52 GLY B CA 1
ATOM 1455 C C . GLY B 1 52 ? 14.891 -0.091 2.672 1 98.44 52 GLY B C 1
ATOM 1456 O O . GLY B 1 52 ? 16 -0.488 3.031 1 98.44 52 GLY B O 1
ATOM 1457 N N . TRP B 1 53 ? 14.266 0.929 3.203 1 98.75 53 TRP B N 1
ATOM 1458 C CA . TRP B 1 53 ? 14.727 1.626 4.398 1 98.75 53 TRP B CA 1
ATOM 1459 C C . TRP B 1 53 ? 13.562 2.24 5.156 1 98.75 53 TRP B C 1
ATOM 1461 O O . TRP B 1 53 ? 12.43 2.252 4.668 1 98.75 53 TRP B O 1
ATOM 1471 N N . ARG B 1 54 ? 13.852 2.625 6.359 1 98.5 54 ARG B N 1
ATOM 1472 C CA . ARG B 1 54 ? 12.914 3.393 7.172 1 98.5 54 ARG B CA 1
ATOM 1473 C C . ARG B 1 54 ? 13.477 4.77 7.512 1 98.5 54 ARG B C 1
ATOM 1475 O O . ARG B 1 54 ? 14.695 4.93 7.645 1 98.5 54 ARG B O 1
ATOM 1482 N N . VAL B 1 55 ? 12.656 5.738 7.508 1 98.44 55 VAL B N 1
ATOM 1483 C CA . VAL B 1 55 ? 12.961 7.027 8.125 1 98.44 55 VAL B CA 1
ATOM 1484 C C . VAL B 1 55 ? 12.242 7.145 9.461 1 98.44 55 VAL B C 1
ATOM 1486 O O . VAL B 1 55 ? 11.008 7.16 9.508 1 98.44 55 VAL B O 1
ATOM 1489 N N . HIS B 1 56 ? 13.008 7.152 10.492 1 97.75 56 HIS B N 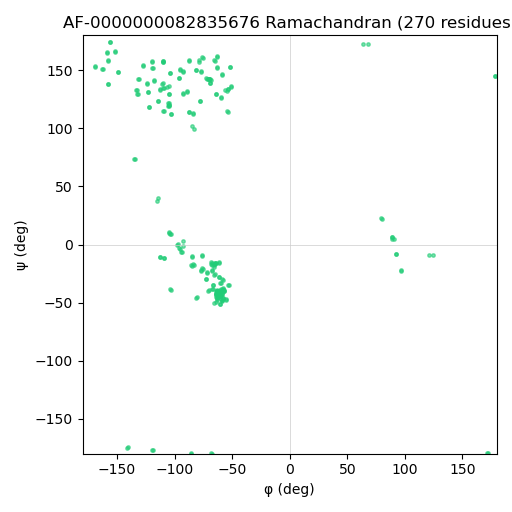1
ATOM 1490 C CA . HIS B 1 56 ? 12.484 7.316 11.836 1 97.75 56 HIS B CA 1
ATOM 1491 C C . HIS B 1 56 ? 12.414 8.789 12.227 1 97.75 56 HIS B C 1
ATOM 1493 O O . HIS B 1 56 ? 13.352 9.547 11.977 1 97.75 56 HIS B O 1
ATOM 1499 N N . TYR B 1 57 ? 11.266 9.188 12.766 1 97.12 57 TYR B N 1
ATOM 1500 C CA . TYR B 1 57 ? 11.062 10.5 13.359 1 97.12 57 TYR B CA 1
ATOM 1501 C C . TYR B 1 57 ? 11.016 10.406 14.883 1 97.12 57 TYR B C 1
ATOM 1503 O O . TYR B 1 57 ? 10.227 9.641 15.438 1 97.12 57 TYR B O 1
ATOM 1511 N N . ASP B 1 58 ? 11.906 11.125 15.508 1 95.56 58 ASP B N 1
ATOM 1512 C CA . ASP B 1 58 ? 11.789 11.148 16.969 1 95.56 58 ASP B CA 1
ATOM 1513 C C . ASP B 1 58 ? 10.812 12.234 17.422 1 95.56 58 ASP B C 1
ATOM 1515 O O . ASP B 1 58 ? 10.203 12.914 16.594 1 95.56 58 ASP B O 1
ATOM 1519 N N . ALA B 1 59 ? 10.633 12.352 18.734 1 92.31 59 ALA B N 1
ATOM 1520 C CA . ALA B 1 59 ? 9.633 13.266 19.266 1 92.31 59 ALA B CA 1
ATOM 1521 C C . ALA B 1 59 ? 10 14.719 18.969 1 92.31 59 ALA B C 1
ATOM 1523 O O . ALA B 1 59 ? 9.141 15.602 18.984 1 92.31 59 ALA B O 1
ATOM 1524 N N . GLN B 1 60 ? 11.328 14.977 18.625 1 91.44 60 GLN B N 1
ATOM 1525 C CA . GLN B 1 60 ? 11.797 16.328 18.344 1 91.44 60 GLN B CA 1
ATOM 1526 C C . GLN B 1 60 ? 11.844 16.594 16.844 1 91.44 60 GLN B C 1
ATOM 1528 O O . GLN B 1 60 ? 12.195 17.688 16.406 1 91.44 60 GLN B O 1
ATOM 1533 N N . GLY B 1 61 ? 11.484 15.609 16.078 1 85.88 61 GLY B N 1
ATOM 1534 C CA . GLY B 1 61 ? 11.422 15.766 14.641 1 85.88 61 GLY B CA 1
ATOM 1535 C C . GLY B 1 61 ? 12.727 15.414 13.945 1 85.88 61 GLY B C 1
ATOM 1536 O O . GLY B 1 61 ? 12.859 15.602 12.734 1 85.88 61 GLY B O 1
ATOM 1537 N N . GLN B 1 62 ? 13.68 14.93 14.742 1 93.75 62 GLN B N 1
ATOM 1538 C CA . GLN B 1 62 ? 14.922 14.484 14.125 1 93.75 62 GLN B CA 1
ATOM 1539 C C . GLN B 1 62 ? 14.711 13.172 13.367 1 93.75 62 GLN B C 1
ATOM 1541 O O . GLN B 1 62 ? 13.992 12.289 13.828 1 93.75 62 GLN B O 1
ATOM 1546 N N . ARG B 1 63 ? 15.43 13.078 12.203 1 97.06 63 ARG B N 1
ATOM 1547 C CA . ARG B 1 63 ? 15.25 11.945 11.312 1 97.06 63 ARG B CA 1
ATOM 1548 C C . ARG B 1 63 ? 16.484 11.047 11.297 1 97.06 63 ARG B C 1
ATOM 1550 O O . ARG B 1 63 ? 17.609 11.547 11.336 1 97.06 63 ARG B O 1
ATOM 1557 N N . LYS B 1 64 ? 16.203 9.797 11.305 1 97.56 64 LYS B N 1
ATOM 1558 C CA . LYS B 1 64 ? 17.25 8.797 11.156 1 97.56 64 LYS B CA 1
ATOM 1559 C C . LYS B 1 64 ? 16.875 7.742 10.125 1 97.56 64 LYS B C 1
ATOM 1561 O O . LYS B 1 64 ? 15.742 7.234 10.133 1 97.56 64 LYS B O 1
ATOM 1566 N N . VAL B 1 65 ? 17.812 7.453 9.234 1 98.38 65 VAL B N 1
ATOM 1567 C CA . VAL B 1 65 ? 17.594 6.441 8.211 1 98.38 65 VAL B CA 1
ATOM 1568 C C . VAL B 1 65 ? 18.094 5.086 8.695 1 98.38 65 VAL B C 1
ATOM 1570 O O . VAL B 1 65 ? 19.203 4.98 9.227 1 98.38 65 VAL B O 1
ATOM 1573 N N . ILE B 1 66 ? 17.312 4.078 8.602 1 98 66 ILE B N 1
ATOM 1574 C CA . ILE B 1 66 ? 17.656 2.703 8.938 1 98 66 ILE B CA 1
ATOM 1575 C C . ILE B 1 66 ? 17.453 1.809 7.719 1 98 66 ILE B C 1
ATOM 1577 O O . ILE B 1 66 ? 16.312 1.646 7.25 1 98 66 ILE B O 1
ATOM 1581 N N . ASP B 1 67 ? 18.5 1.189 7.23 1 98.38 67 ASP B N 1
ATOM 1582 C CA . ASP B 1 67 ? 18.391 0.312 6.066 1 98.38 67 ASP B CA 1
ATOM 1583 C C . ASP B 1 67 ? 17.797 -1.041 6.453 1 98.38 67 ASP B C 1
ATOM 1585 O O . ASP B 1 67 ? 18.016 -1.518 7.574 1 98.38 67 ASP B O 1
ATOM 1589 N N . GLY B 1 68 ? 17.078 -1.653 5.578 1 97.81 68 GLY B N 1
ATOM 1590 C CA . GLY B 1 68 ? 16.656 -3.031 5.773 1 97.81 68 GLY B CA 1
ATOM 1591 C C . GLY B 1 68 ? 17.797 -4.02 5.738 1 97.81 68 GLY B C 1
ATOM 1592 O O . GLY B 1 68 ? 18.969 -3.625 5.609 1 97.81 68 GLY B O 1
ATOM 1593 N N . PRO B 1 69 ? 17.469 -5.184 5.898 1 97.88 69 PRO B N 1
ATOM 1594 C CA . PRO B 1 69 ? 16.141 -5.789 6.047 1 97.88 69 PRO B CA 1
ATOM 1595 C C . PRO B 1 69 ? 15.539 -5.562 7.434 1 97.88 69 PRO B C 1
ATOM 1597 O O . PRO B 1 69 ? 16.25 -5.191 8.367 1 97.88 69 PRO B O 1
ATOM 1600 N N . PHE B 1 70 ? 14.305 -5.715 7.539 1 97.25 70 PHE B N 1
ATOM 1601 C CA . PHE B 1 70 ? 13.57 -5.637 8.797 1 97.25 70 PHE B CA 1
ATOM 1602 C C . PHE B 1 70 ? 13.133 -7.023 9.258 1 97.25 70 PHE B C 1
ATOM 1604 O O . PHE B 1 70 ? 12.633 -7.816 8.461 1 97.25 70 PHE B O 1
ATOM 1611 N N . ALA B 1 71 ? 13.25 -7.402 10.406 1 87.62 71 ALA B N 1
ATOM 1612 C CA . ALA B 1 71 ? 13.273 -8.773 10.914 1 87.62 71 ALA B CA 1
ATOM 1613 C C . ALA B 1 71 ? 11.852 -9.32 11.055 1 87.62 71 ALA B C 1
ATOM 1615 O O . ALA B 1 71 ? 11.586 -10.469 10.688 1 87.62 71 ALA B O 1
ATOM 1616 N N . ASP B 1 72 ? 10.961 -8.539 11.625 1 92.25 72 ASP B N 1
ATOM 1617 C CA . ASP B 1 72 ? 9.633 -9.062 11.914 1 92.25 72 ASP B CA 1
ATOM 1618 C C . ASP B 1 72 ? 8.727 -9 10.688 1 92.25 72 ASP B C 1
ATOM 1620 O O . ASP B 1 72 ? 8.078 -7.984 10.438 1 92.25 72 ASP B O 1
ATOM 1624 N N . THR B 1 73 ? 8.578 -10.141 10 1 89.5 73 THR B N 1
ATOM 1625 C CA . THR B 1 73 ? 7.852 -10.195 8.742 1 89.5 73 THR B CA 1
ATOM 1626 C C . THR B 1 73 ? 6.375 -9.859 8.953 1 89.5 73 THR B C 1
ATOM 1628 O O . THR B 1 73 ? 5.703 -9.383 8.039 1 89.5 73 THR B O 1
ATOM 1631 N N . LYS B 1 74 ? 5.867 -10.078 10.117 1 89.56 74 LYS B N 1
ATOM 1632 C CA . LYS B 1 74 ? 4.461 -9.812 10.398 1 89.56 74 LYS B CA 1
ATOM 1633 C C . LYS B 1 74 ? 4.145 -8.328 10.281 1 89.56 74 LYS B C 1
ATOM 1635 O O . LYS B 1 74 ? 2.98 -7.945 10.125 1 89.56 74 LYS B O 1
ATOM 1640 N N . GLU B 1 75 ? 5.18 -7.551 10.281 1 94.62 75 GLU B N 1
ATOM 1641 C CA . GLU B 1 75 ? 5.023 -6.102 10.219 1 94.62 75 GLU B CA 1
ATOM 1642 C C . GLU B 1 75 ? 5.168 -5.594 8.789 1 94.62 75 GLU B C 1
ATOM 1644 O O . GLU B 1 75 ? 5.035 -4.395 8.539 1 94.62 75 GLU B O 1
ATOM 1649 N N . LEU B 1 76 ? 5.473 -6.539 7.891 1 97.81 76 LEU B N 1
ATOM 1650 C CA . LEU B 1 76 ? 5.809 -6.145 6.527 1 97.81 76 LEU B CA 1
ATOM 1651 C C . LEU B 1 76 ? 4.715 -6.562 5.555 1 97.81 76 LEU B C 1
ATOM 1653 O O . LEU B 1 76 ? 3.873 -7.402 5.883 1 97.81 76 LEU B O 1
ATOM 1657 N N . ILE B 1 77 ? 4.684 -5.887 4.406 1 98.19 77 ILE B N 1
ATOM 1658 C CA . ILE B 1 77 ? 3.768 -6.254 3.332 1 98.19 77 ILE B CA 1
ATOM 1659 C C . ILE B 1 77 ? 4.559 -6.625 2.082 1 98.19 77 ILE B C 1
ATOM 1661 O O . ILE B 1 77 ? 5.695 -6.176 1.902 1 98.19 77 ILE B O 1
ATOM 1665 N N . ALA B 1 78 ? 4.004 -7.488 1.256 1 97.81 78 ALA B N 1
ATOM 1666 C CA . ALA B 1 78 ? 4.711 -8.047 0.107 1 97.81 78 ALA B CA 1
ATOM 1667 C C . ALA B 1 78 ? 4.164 -7.488 -1.201 1 97.81 78 ALA B C 1
ATOM 1669 O O . ALA B 1 78 ? 4.77 -7.656 -2.26 1 97.81 78 ALA B O 1
ATOM 1670 N N . GLY B 1 79 ? 3.027 -6.797 -1.168 1 97.88 79 GLY B N 1
ATOM 1671 C CA . GLY B 1 79 ? 2.383 -6.23 -2.342 1 97.88 79 GLY B CA 1
ATOM 1672 C C . GLY B 1 79 ? 1.004 -5.672 -2.055 1 97.88 79 GLY B C 1
ATOM 1673 O O . GLY B 1 79 ? 0.559 -5.664 -0.905 1 97.88 79 GLY B O 1
ATOM 1674 N N . TYR B 1 80 ? 0.402 -5.156 -3.166 1 98.5 80 TYR B N 1
ATOM 1675 C CA . TYR B 1 80 ? -0.926 -4.578 -2.982 1 98.5 80 TYR B CA 1
ATOM 1676 C C . TYR B 1 80 ? -1.691 -4.547 -4.301 1 98.5 80 TYR B C 1
ATOM 1678 O O . TYR B 1 80 ? -1.099 -4.68 -5.375 1 98.5 80 TYR B O 1
ATOM 1686 N N . THR B 1 81 ? -2.916 -4.477 -4.242 1 98.31 81 THR B N 1
ATOM 1687 C CA . THR B 1 81 ? -3.861 -4.191 -5.316 1 98.31 81 THR B CA 1
ATOM 1688 C C . THR B 1 81 ? -4.875 -3.139 -4.875 1 98.31 81 THR B C 1
ATOM 1690 O O . THR B 1 81 ? -5.438 -3.229 -3.783 1 98.31 81 THR B O 1
ATOM 1693 N N . VAL B 1 82 ? -5.07 -2.117 -5.645 1 98.06 82 VAL B N 1
ATOM 1694 C CA . VAL B 1 82 ? -6.09 -1.112 -5.359 1 98.06 82 VAL B CA 1
ATOM 1695 C C . VAL B 1 82 ? -7.277 -1.299 -6.301 1 98.06 82 VAL B C 1
ATOM 1697 O O . VAL B 1 82 ? -7.105 -1.378 -7.52 1 98.06 82 VAL B O 1
ATOM 1700 N N . ILE B 1 83 ? -8.422 -1.34 -5.73 1 98.38 83 ILE B N 1
ATOM 1701 C CA . ILE B 1 83 ? -9.633 -1.505 -6.531 1 98.38 83 ILE B CA 1
ATOM 1702 C C . ILE B 1 83 ? -10.633 -0.408 -6.184 1 98.38 83 ILE B C 1
ATOM 1704 O O . ILE B 1 83 ? -10.555 0.198 -5.113 1 98.38 83 ILE B O 1
ATOM 1708 N N . GLN B 1 84 ? -11.469 -0.101 -7.09 1 97.5 84 GLN B N 1
ATOM 1709 C CA . GLN B 1 84 ? -12.641 0.75 -6.887 1 97.5 84 GLN B CA 1
ATOM 1710 C C . GLN B 1 84 ? -13.93 -0.058 -6.977 1 97.5 84 GLN B C 1
ATOM 1712 O O . GLN B 1 84 ? -14.242 -0.627 -8.023 1 97.5 84 GLN B O 1
ATOM 1717 N N . ALA B 1 85 ? -14.633 -0.145 -5.875 1 98 85 ALA B N 1
ATOM 1718 C CA . ALA B 1 85 ? -15.891 -0.895 -5.816 1 98 85 ALA B CA 1
ATOM 1719 C C . ALA B 1 85 ? -17.047 0.011 -5.426 1 98 85 ALA B C 1
ATOM 1721 O O . ALA B 1 85 ? -16.844 1.072 -4.832 1 98 85 ALA B O 1
ATOM 1722 N N . ARG B 1 86 ? -18.266 -0.362 -5.762 1 97.38 86 ARG B N 1
ATOM 1723 C CA . ARG B 1 86 ? -19.469 0.43 -5.477 1 97.38 86 ARG B CA 1
ATOM 1724 C C . ARG B 1 86 ? -19.844 0.332 -4.004 1 97.38 86 ARG B C 1
ATOM 1726 O O . ARG B 1 86 ? -20.594 1.164 -3.494 1 97.38 86 ARG B O 1
ATOM 1733 N N . SER B 1 87 ? -19.297 -0.8 -3.346 1 97.88 87 SER B N 1
ATOM 1734 C CA . SER B 1 87 ? -19.625 -1.041 -1.946 1 97.88 87 SER B CA 1
ATOM 1735 C C . SER B 1 87 ? -18.594 -1.947 -1.278 1 97.88 87 SER B C 1
ATOM 1737 O O . SER B 1 87 ? -17.781 -2.574 -1.958 1 97.88 87 SER B O 1
ATOM 1739 N N . ARG B 1 88 ? -18.656 -1.966 0.054 1 97.81 88 ARG B N 1
ATOM 1740 C CA . ARG B 1 88 ? -17.844 -2.904 0.819 1 97.81 88 ARG B CA 1
ATOM 1741 C C . ARG B 1 88 ? -18.125 -4.344 0.409 1 97.81 88 ARG B C 1
ATOM 1743 O O . ARG B 1 88 ? -17.219 -5.164 0.319 1 97.81 88 ARG B O 1
ATOM 1750 N N . GLU B 1 89 ? -19.422 -4.625 0.173 1 98 89 GLU B N 1
ATOM 1751 C CA . GLU B 1 89 ? -19.812 -5.984 -0.193 1 98 89 GLU B CA 1
ATOM 1752 C C . GLU B 1 89 ? -19.203 -6.395 -1.53 1 98 89 GLU B C 1
ATOM 1754 O O . GLU B 1 89 ? -18.719 -7.52 -1.681 1 98 89 GLU B O 1
ATOM 1759 N N . GLU B 1 90 ? -19.281 -5.508 -2.504 1 98.56 90 GLU B N 1
ATOM 1760 C CA . GLU B 1 90 ? -18.656 -5.793 -3.791 1 98.56 90 GLU B CA 1
ATOM 1761 C C . GLU B 1 90 ? -17.156 -6 -3.639 1 98.56 90 GLU B C 1
ATOM 1763 O O . GLU B 1 90 ? -16.594 -6.926 -4.223 1 98.56 90 GLU B O 1
ATOM 1768 N N . ALA B 1 91 ? -16.516 -5.105 -2.848 1 98.75 91 ALA B N 1
ATOM 1769 C CA . ALA B 1 91 ? -15.086 -5.25 -2.59 1 98.75 91 ALA B CA 1
ATOM 1770 C C . ALA B 1 91 ? -14.773 -6.598 -1.946 1 98.75 91 ALA B C 1
ATOM 1772 O O . ALA B 1 91 ? -13.797 -7.254 -2.311 1 98.75 91 ALA B O 1
ATOM 1773 N N . LEU B 1 92 ? -15.609 -6.973 -1.008 1 98.62 92 LEU B N 1
ATOM 1774 C CA . LEU B 1 92 ? -15.43 -8.25 -0.329 1 98.62 92 LEU B CA 1
ATOM 1775 C C . LEU B 1 92 ? -15.5 -9.406 -1.322 1 98.62 92 LEU B C 1
ATOM 1777 O O . LEU B 1 92 ? -14.68 -10.328 -1.264 1 98.62 92 LEU B O 1
ATOM 1781 N N . GLN B 1 93 ? -16.391 -9.367 -2.256 1 98.38 93 GLN B N 1
ATOM 1782 C CA . GLN B 1 93 ? -16.516 -10.43 -3.25 1 98.38 93 GLN B CA 1
ATOM 1783 C C . GLN B 1 93 ? -15.273 -10.523 -4.121 1 98.38 93 GLN B C 1
ATOM 1785 O O . GLN B 1 93 ? -14.789 -11.617 -4.41 1 98.38 93 GLN B O 1
ATOM 1790 N N . TRP B 1 94 ? -14.766 -9.406 -4.535 1 98.75 94 TRP B N 1
ATOM 1791 C CA . TRP B 1 94 ? -13.531 -9.406 -5.32 1 98.75 94 TRP B CA 1
ATOM 1792 C C . TRP B 1 94 ? -12.367 -9.961 -4.512 1 98.75 94 TRP B C 1
ATOM 1794 O O . TRP B 1 94 ? -11.555 -10.727 -5.031 1 98.75 94 TRP B O 1
ATOM 1804 N N . THR B 1 95 ? -12.289 -9.602 -3.191 1 98.56 95 THR B N 1
ATOM 1805 C CA . THR B 1 95 ? -11.141 -10 -2.381 1 98.56 95 THR B CA 1
ATOM 1806 C C . THR B 1 95 ? -11.195 -11.5 -2.074 1 98.56 95 THR B C 1
ATOM 1808 O O . THR B 1 95 ? -10.148 -12.141 -1.913 1 98.56 95 THR B O 1
ATOM 1811 N N . LEU B 1 96 ? -12.422 -12.055 -1.996 1 98 96 LEU B N 1
ATOM 1812 C CA . LEU B 1 96 ? -12.57 -13.484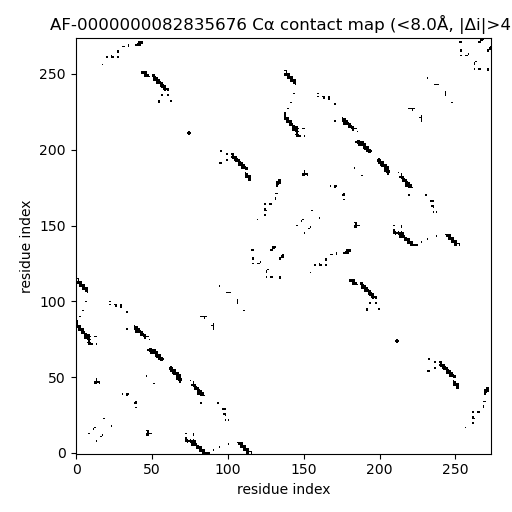 -1.761 1 98 96 LEU B CA 1
ATOM 1813 C C . LEU B 1 96 ? -12.07 -14.289 -2.957 1 98 96 LEU B C 1
ATOM 1815 O O . LEU B 1 96 ? -11.82 -15.492 -2.84 1 98 96 LEU B O 1
ATOM 1819 N N . ARG B 1 97 ? -11.938 -13.641 -4.094 1 97.88 97 ARG B N 1
ATOM 1820 C CA . ARG B 1 97 ? -11.453 -14.297 -5.305 1 97.88 97 ARG B CA 1
ATOM 1821 C C . ARG B 1 97 ? -9.945 -14.117 -5.449 1 97.88 97 ARG B C 1
ATOM 1823 O O . ARG B 1 97 ? -9.336 -14.68 -6.367 1 97.88 97 ARG B O 1
ATOM 1830 N N . PHE B 1 98 ? -9.344 -13.328 -4.586 1 98.62 98 PHE B N 1
ATOM 1831 C CA . PHE B 1 98 ? -7.902 -13.109 -4.66 1 98.62 98 PHE B CA 1
ATOM 1832 C C . PHE B 1 98 ? -7.148 -14.43 -4.512 1 98.62 98 PHE B C 1
ATOM 1834 O O . PHE B 1 98 ? -7.371 -15.172 -3.555 1 98.62 98 PHE B O 1
ATOM 1841 N N . PRO B 1 99 ? -6.27 -14.719 -5.465 1 97.56 99 PRO B N 1
ATOM 1842 C CA . PRO B 1 99 ? -5.535 -15.984 -5.348 1 97.56 99 PRO B CA 1
ATOM 1843 C C . PRO B 1 99 ? -4.734 -16.078 -4.051 1 97.56 99 PRO B C 1
ATOM 1845 O O . PRO B 1 99 ? -4.258 -15.062 -3.537 1 97.56 99 PRO B O 1
ATOM 1848 N N . ASP B 1 100 ? -4.625 -17.344 -3.469 1 97.12 100 ASP B N 1
ATOM 1849 C CA . ASP B 1 100 ? -3.732 -17.609 -2.342 1 97.12 100 ASP B CA 1
ATOM 1850 C C . ASP B 1 100 ? -2.307 -17.156 -2.654 1 97.12 100 ASP B C 1
ATOM 1852 O O . ASP B 1 100 ? -1.647 -17.734 -3.521 1 97.12 100 ASP B O 1
ATOM 1856 N N . PRO B 1 101 ? -1.866 -16.141 -1.916 1 95.88 101 PRO B N 1
ATOM 1857 C CA . PRO B 1 101 ? -0.555 -15.602 -2.279 1 95.88 101 PRO B CA 1
ATOM 1858 C C . PRO B 1 101 ? 0.594 -16.531 -1.912 1 95.88 101 PRO B C 1
ATOM 1860 O O . PRO B 1 101 ? 1.688 -16.422 -2.471 1 95.88 101 PRO B O 1
ATOM 1863 N N . PHE B 1 102 ? 0.425 -17.391 -0.965 1 95.69 102 PHE B N 1
ATOM 1864 C CA . PHE B 1 102 ? 1.445 -18.328 -0.508 1 95.69 102 PHE B CA 1
ATOM 1865 C C . PHE B 1 102 ? 0.863 -19.719 -0.341 1 95.69 102 PHE B C 1
ATOM 1867 O O . PHE B 1 102 ? 0.764 -20.219 0.779 1 95.69 102 PHE B O 1
ATOM 1874 N N . PRO B 1 103 ? 0.61 -20.375 -1.515 1 93.81 103 PRO B N 1
ATOM 1875 C CA . PRO B 1 103 ? -0.029 -21.703 -1.437 1 93.81 103 PRO B CA 1
ATOM 1876 C C . PRO B 1 103 ? 0.722 -22.672 -0.524 1 93.81 103 PRO B C 1
ATOM 1878 O O . PRO B 1 103 ? 1.953 -22.734 -0.567 1 93.81 103 PRO B O 1
ATOM 1881 N N . GLY B 1 104 ? -0.082 -23.344 0.329 1 92.56 104 GLY B N 1
ATOM 1882 C CA . GLY B 1 104 ? 0.482 -24.359 1.193 1 92.56 104 GLY B CA 1
ATOM 1883 C C . GLY B 1 104 ? 0.898 -23.828 2.553 1 92.56 104 GLY B C 1
ATOM 1884 O O . GLY B 1 104 ? 1.309 -24.609 3.424 1 92.56 104 GLY B O 1
ATOM 1885 N N . GLN B 1 105 ? 0.888 -22.547 2.781 1 93.25 105 GLN B N 1
ATOM 1886 C CA . GLN B 1 105 ? 1.193 -21.906 4.059 1 93.25 105 GLN B CA 1
ATOM 1887 C C . GLN B 1 105 ? 0.046 -21.016 4.516 1 93.25 105 GLN B C 1
ATOM 1889 O O . GLN B 1 105 ? -0.58 -20.328 3.701 1 93.25 105 GLN B O 1
ATOM 1894 N N . PRO B 1 106 ? -0.248 -21.094 5.797 1 94.31 106 PRO B N 1
ATOM 1895 C CA . PRO B 1 106 ? -1.206 -20.078 6.266 1 94.31 106 PRO B CA 1
ATOM 1896 C C . PRO B 1 106 ? -0.771 -18.656 5.941 1 94.31 106 PRO B C 1
ATOM 1898 O O . PRO B 1 106 ? 0.406 -18.312 6.094 1 94.31 106 PRO B O 1
ATOM 1901 N N . CYS B 1 107 ? -1.618 -17.922 5.438 1 95.94 107 CYS B N 1
ATOM 1902 C CA . CYS B 1 107 ? -1.334 -16.531 5.109 1 95.94 107 CYS B CA 1
ATOM 1903 C C . CYS B 1 107 ? -2.615 -15.711 5.066 1 95.94 107 CYS B C 1
ATOM 1905 O O . CYS B 1 107 ? -3.693 -16.219 5.379 1 95.94 107 CYS B O 1
ATOM 1907 N N . GLU B 1 108 ? -2.465 -14.391 4.883 1 95.75 108 GLU B N 1
ATOM 1908 C CA . GLU B 1 108 ? -3.643 -13.531 4.848 1 95.75 108 GLU B CA 1
ATOM 1909 C C . GLU B 1 108 ? -3.416 -12.32 3.943 1 95.75 108 GLU B C 1
ATOM 1911 O O . GLU B 1 108 ? -2.279 -11.883 3.76 1 95.75 108 GLU B O 1
ATOM 1916 N N . ILE B 1 109 ? -4.453 -11.891 3.35 1 98.31 109 ILE B N 1
ATOM 1917 C CA . ILE B 1 109 ? -4.5 -10.539 2.793 1 98.31 109 ILE B CA 1
ATOM 1918 C C . ILE B 1 109 ? -5.336 -9.641 3.699 1 98.31 109 ILE B C 1
ATOM 1920 O O . ILE B 1 109 ? -6.227 -10.117 4.406 1 98.31 109 ILE B O 1
ATOM 1924 N N . GLU B 1 110 ? -4.984 -8.43 3.752 1 98.75 110 GLU B N 1
ATOM 1925 C CA . GLU B 1 110 ? -5.699 -7.398 4.492 1 98.75 110 GLU B CA 1
ATOM 1926 C C . GLU B 1 110 ? -6.328 -6.379 3.547 1 98.75 110 GLU B C 1
ATOM 1928 O O . GLU B 1 110 ? -5.695 -5.953 2.576 1 98.75 110 GLU B O 1
ATOM 1933 N N . VAL B 1 111 ? -7.555 -6.059 3.777 1 98.88 111 VAL B N 1
ATOM 1934 C CA . VAL B 1 111 ? -8.258 -5.094 2.938 1 98.88 111 VAL B CA 1
ATOM 1935 C C . VAL B 1 111 ? -8.586 -3.848 3.754 1 98.88 111 VAL B C 1
ATOM 1937 O O . VAL B 1 111 ? -9.18 -3.943 4.832 1 98.88 111 VAL B O 1
ATOM 1940 N N . ARG B 1 112 ? -8.156 -2.766 3.295 1 98.88 112 ARG B N 1
ATOM 1941 C CA . ARG B 1 112 ? -8.375 -1.487 3.965 1 98.88 112 ARG B CA 1
ATOM 1942 C C . ARG B 1 112 ? -9.086 -0.501 3.049 1 98.88 112 ARG B C 1
ATOM 1944 O O . ARG B 1 112 ? -8.719 -0.352 1.882 1 98.88 112 ARG B O 1
ATOM 1951 N N . GLN B 1 113 ? -10.109 0.114 3.566 1 98.5 113 GLN B N 1
ATOM 1952 C CA . GLN B 1 113 ? -10.742 1.198 2.826 1 98.5 113 GLN B CA 1
ATOM 1953 C C . GLN B 1 113 ? -9.836 2.422 2.752 1 98.5 113 GLN B C 1
ATOM 1955 O O . GLN B 1 113 ? -9.18 2.775 3.734 1 98.5 113 GLN B O 1
ATOM 1960 N N . MET B 1 114 ? -9.797 3.059 1.6 1 98 114 MET B N 1
ATOM 1961 C CA . MET B 1 114 ? -8.945 4.23 1.41 1 98 114 MET B CA 1
ATOM 1962 C C . MET B 1 114 ? -9.727 5.516 1.64 1 98 114 MET B C 1
ATOM 1964 O O . MET B 1 114 ? -10.945 5.547 1.457 1 98 114 MET B O 1
ATOM 1968 N N . TYR B 1 115 ? -9.094 6.57 2.08 1 96.62 115 TYR B N 1
ATOM 1969 C CA . TYR B 1 115 ? -9.727 7.883 2.182 1 96.62 115 TYR B CA 1
ATOM 1970 C C . TYR B 1 115 ? -9.984 8.469 0.801 1 96.62 115 TYR B C 1
ATOM 1972 O O . TYR B 1 115 ? -9.188 8.281 -0.12 1 96.62 115 TYR B O 1
ATOM 1980 N N . GLU B 1 116 ? -11.078 9.102 0.72 1 93.56 116 GLU B N 1
ATOM 1981 C CA . GLU B 1 116 ? -11.406 9.984 -0.393 1 93.56 116 GLU B CA 1
ATOM 1982 C C . GLU B 1 116 ? -11.414 11.445 0.049 1 93.56 116 GLU B C 1
ATOM 1984 O O . GLU B 1 116 ? -11.539 11.742 1.24 1 93.56 116 GLU B O 1
ATOM 1989 N N . LEU B 1 117 ? -11.227 12.32 -0.916 1 90.44 117 LEU B N 1
ATOM 1990 C CA . LEU B 1 117 ? -11.203 13.742 -0.571 1 90.44 117 LEU B CA 1
ATOM 1991 C C . LEU B 1 117 ? -12.445 14.133 0.217 1 90.44 117 LEU B C 1
ATOM 1993 O O . LEU B 1 117 ? -12.375 14.969 1.12 1 90.44 117 LEU B O 1
ATOM 1997 N N . GLU B 1 118 ? -13.57 13.555 -0.069 1 90.06 118 GLU B N 1
ATOM 1998 C CA . GLU B 1 118 ? -14.852 13.875 0.557 1 90.06 118 GLU B CA 1
ATOM 1999 C C . GLU B 1 118 ? -14.867 13.461 2.025 1 90.06 118 GLU B C 1
ATOM 2001 O O . GLU B 1 118 ? -15.719 13.914 2.795 1 90.06 118 GLU B O 1
ATOM 2006 N N . ASP B 1 119 ? -13.938 12.633 2.441 1 92.44 119 ASP B N 1
ATOM 2007 C CA . ASP B 1 119 ? -13.891 12.164 3.824 1 92.44 119 ASP B CA 1
ATOM 2008 C C . ASP B 1 119 ? -13.328 13.242 4.75 1 92.44 119 ASP B C 1
ATOM 2010 O O . ASP B 1 119 ? -13.461 13.148 5.973 1 92.44 119 ASP B O 1
ATOM 2014 N N . PHE B 1 120 ? -12.57 14.266 4.379 1 89.94 120 PHE B N 1
ATOM 2015 C CA . PHE B 1 120 ? -11.883 15.273 5.176 1 89.94 120 PHE B CA 1
ATOM 2016 C C . PHE B 1 120 ? -12.758 16.516 5.355 1 89.94 120 PHE B C 1
ATOM 2018 O O . PHE B 1 120 ? -12.477 17.359 6.203 1 89.94 120 PHE B O 1
ATOM 2025 N N . GLY B 1 121 ? -13.953 16.594 4.809 1 83.44 121 GLY B N 1
ATOM 2026 C CA . GLY B 1 121 ? -14.734 17.812 4.805 1 83.44 121 GLY B CA 1
ATOM 2027 C C . GLY B 1 121 ? -14.133 18.906 3.941 1 83.44 121 GLY B C 1
ATOM 2028 O O . GLY B 1 121 ? -13.031 18.75 3.42 1 83.44 121 GLY B O 1
ATOM 2029 N N . PRO B 1 122 ? -14.812 19.953 3.76 1 85.38 122 PRO B N 1
ATOM 2030 C CA . PRO B 1 122 ? -14.289 21.047 2.936 1 85.38 122 PRO B CA 1
ATOM 2031 C C . PRO B 1 122 ? -13.102 21.75 3.578 1 85.38 122 PRO B C 1
ATOM 2033 O O . PRO B 1 122 ? -12.977 21.766 4.805 1 85.38 122 PRO B O 1
ATOM 2036 N N . GLY B 1 123 ? -12.102 22.156 2.84 1 88.25 123 GLY B N 1
ATOM 2037 C CA . GLY B 1 123 ? -10.93 22.891 3.312 1 88.25 123 GLY B CA 1
ATOM 2038 C C . GLY B 1 123 ? -9.93 23.188 2.213 1 88.25 123 GLY B C 1
ATOM 2039 O O . GLY B 1 123 ? -9.773 22.391 1.278 1 88.25 123 GLY B O 1
ATOM 2040 N N . GLN B 1 124 ? -9.352 24.344 2.385 1 89.12 124 GLN B N 1
ATOM 2041 C CA . GLN B 1 124 ? -8.398 24.766 1.368 1 89.12 124 GLN B CA 1
ATOM 2042 C C . GLN B 1 124 ? -7.27 23.766 1.208 1 89.12 124 GLN B C 1
ATOM 2044 O O . GLN B 1 124 ? -6.809 23.5 0.093 1 89.12 124 GLN B O 1
ATOM 2049 N N . GLU B 1 125 ? -6.84 23.234 2.312 1 89.31 125 GLU B N 1
ATOM 2050 C CA . GLU B 1 125 ? -5.758 22.25 2.256 1 89.31 125 GLU B CA 1
ATOM 2051 C C . GLU B 1 125 ? -6.188 21 1.486 1 89.31 125 GLU B C 1
ATOM 2053 O O . GLU B 1 125 ? -5.402 20.438 0.72 1 89.31 125 GLU B O 1
ATOM 2058 N N . ILE B 1 126 ? -7.406 20.625 1.697 1 89.38 126 ILE B N 1
ATOM 2059 C CA . ILE B 1 126 ? -7.941 19.438 1.033 1 89.38 126 ILE B CA 1
ATOM 2060 C C . ILE B 1 126 ? -8.062 19.703 -0.466 1 89.38 126 ILE B C 1
ATOM 2062 O O . ILE B 1 126 ? -7.773 18.812 -1.281 1 89.38 126 ILE B O 1
ATOM 2066 N N . ASP B 1 127 ? -8.445 20.891 -0.864 1 91.38 127 ASP B N 1
ATOM 2067 C CA . ASP B 1 127 ? -8.609 21.266 -2.266 1 91.38 127 ASP B CA 1
ATOM 2068 C C . ASP B 1 127 ? -7.285 21.156 -3.02 1 91.38 127 ASP B C 1
ATOM 2070 O O . ASP B 1 127 ? -7.27 20.875 -4.219 1 91.38 127 ASP B O 1
ATOM 2074 N N . ARG B 1 128 ? -6.227 21.312 -2.332 1 91.88 128 ARG B N 1
ATOM 2075 C CA . ARG B 1 128 ? -4.902 21.266 -2.939 1 91.88 128 ARG B CA 1
ATOM 2076 C C . ARG B 1 128 ? -4.578 19.859 -3.438 1 91.88 128 ARG B C 1
ATOM 2078 O O . ARG B 1 128 ? -3.742 19.688 -4.328 1 91.88 128 ARG B O 1
ATOM 2085 N N . PHE B 1 129 ? -5.266 18.906 -2.852 1 92.25 129 PHE B N 1
ATOM 2086 C CA . PHE B 1 129 ? -4.992 17.516 -3.219 1 92.25 129 PHE B CA 1
ATOM 2087 C C . PHE B 1 129 ? -5.777 17.125 -4.461 1 92.25 129 PHE B C 1
ATOM 2089 O O . PHE B 1 129 ? -5.473 16.109 -5.102 1 92.25 129 PHE B O 1
ATOM 2096 N N . ARG B 1 130 ? -6.785 17.828 -4.809 1 88.06 130 ARG B N 1
ATOM 2097 C CA . ARG B 1 130 ? -7.738 17.469 -5.855 1 88.06 130 ARG B CA 1
ATOM 2098 C C . ARG B 1 130 ? -7.031 17.266 -7.191 1 88.06 130 ARG B C 1
ATOM 2100 O O . ARG B 1 130 ? -7.41 16.391 -7.973 1 88.06 130 ARG B O 1
ATOM 2107 N N . ASP B 1 131 ? -5.957 17.938 -7.441 1 85.69 131 ASP B N 1
ATOM 2108 C CA . ASP B 1 131 ? -5.328 17.891 -8.758 1 85.69 131 ASP B CA 1
ATOM 2109 C C . ASP B 1 131 ? -4.066 17.016 -8.719 1 85.69 131 ASP B C 1
ATOM 2111 O O . ASP B 1 131 ? -3.303 17 -9.688 1 85.69 131 ASP B O 1
ATOM 2115 N N . LEU B 1 132 ? -3.871 16.328 -7.66 1 90.38 132 LEU B N 1
ATOM 2116 C CA . LEU B 1 132 ? -2.688 15.484 -7.551 1 90.38 132 LEU B CA 1
ATOM 2117 C C . LEU B 1 132 ? -2.988 14.062 -8.016 1 90.38 132 LEU B C 1
ATOM 2119 O O . LEU B 1 132 ? -4.121 13.594 -7.898 1 90.38 132 LEU B O 1
ATOM 2123 N N . PRO B 1 133 ? -1.967 13.375 -8.578 1 85.38 133 PRO B N 1
ATOM 2124 C CA . PRO B 1 133 ? -2.16 11.969 -8.93 1 85.38 133 PRO B CA 1
ATOM 2125 C C . PRO B 1 133 ? -2.715 11.141 -7.77 1 85.38 133 PRO B C 1
ATOM 2127 O O . PRO B 1 133 ? -2.277 11.305 -6.625 1 85.38 133 PRO B O 1
ATOM 2130 N N . GLY B 1 134 ? -3.674 10.312 -8.07 1 80.19 134 GLY B N 1
ATOM 2131 C CA . GLY B 1 134 ? -4.301 9.484 -7.055 1 80.19 134 GLY B CA 1
ATOM 2132 C C . GLY B 1 134 ? -5.586 10.078 -6.508 1 80.19 134 GLY B C 1
ATOM 2133 O O . GLY B 1 134 ? -6.363 9.383 -5.844 1 80.19 134 GLY B O 1
ATOM 2134 N N . ASN B 1 135 ? -5.773 11.336 -6.598 1 76.25 135 ASN B N 1
ATOM 2135 C CA . ASN B 1 135 ? -6.953 12.031 -6.086 1 76.25 135 ASN B CA 1
ATOM 2136 C C . ASN B 1 135 ? -7.773 12.641 -7.219 1 76.25 135 ASN B C 1
ATOM 2138 O O . ASN B 1 135 ? -8.398 13.688 -7.035 1 76.25 135 ASN B O 1
ATOM 2142 N N . GLY B 1 136 ? -7.961 12.117 -8.211 1 62.19 136 GLY B N 1
ATOM 2143 C CA . GLY B 1 136 ? -8.75 12.688 -9.289 1 62.19 136 GLY B CA 1
ATOM 2144 C C . GLY B 1 136 ? -7.973 12.836 -10.586 1 62.19 136 GLY B C 1
ATOM 2145 O O . GLY B 1 136 ? -8.508 13.312 -11.594 1 62.19 136 GLY B O 1
ATOM 2146 N N . GLN B 1 137 ? -6.672 12.609 -10.547 1 57.72 137 GLN B N 1
ATOM 2147 C CA . GLN B 1 137 ? -5.867 12.664 -11.766 1 57.72 137 GLN B CA 1
ATOM 2148 C C . GLN B 1 137 ? -5.324 11.289 -12.125 1 57.72 137 GLN B C 1
ATOM 2150 O O . GLN B 1 137 ? -5.027 10.477 -11.25 1 57.72 137 GLN B O 1
#

InterPro domains:
  IPR005545 YCII-related [PF03795] (1-114)
  IPR011008 Dimeric alpha-beta barrel [SSF54909] (1-120)

Sequence (274 aa):
MRFMIIVRANADSESGRLPEASLLDAMATYHEGLAKAGVLLDASGLQPSSKGWRVHYDAQGQRKVIDGPFADTKELIAGYTVIQARSREEALQWTLRFPDPFPGQPCEIEVRQMYELEDFGPGQEIDRFRDLPGNGQMRFMIIVRANADSESGRLPEASLLDAMATYHEGLAKAGVLLDASGLQPSSKGWRVHYDAQGQRKVIDGPFADTKELIAGYTVIQARSREEALQWTLRFPDPFPGQPCEIEVRQMYELEDFGPGQEIDRFRDLPGNGQ

pLDDT: mean 94.73, std 5.9, range [57.62, 98.88]

Radius of gyration: 17.74 Å; Cα contacts (8 Å, |Δi|>4): 565; chains: 2; bounding box: 39×51×40 Å

Secondary structure (DSSP, 8-state):
-EEEEEEE--HHHHHTPPPPHHHHHHHHHHHHHHHHTT-EEEEEEB--GGG-EEEEE-TT--EEEEES--S-GGG-EEEEEEEE-SSHHHHHHHHHTS--SSTTS-EEEEEEEBP-GGGS-S-HHHHTTTTSTTTT-/-EEEEEEE--HHHHHTPPPPHHHHHHHHHHHHHHHHTT-EEEEEEB--GGG-EEEEE-TT--EEEEES--S-GGG-EEEEEEEE-SSHHHHHHHHHTS--SSTTS-EEEEEEEBP-GGGS-S-HHHHTTTTSTTTT-

Nearest PDB structures (foldseek):
  1s7i-assembly1_A-2  TM=8.162E-01  e=8.241E-08  Pseudomonas aeruginosa
  3qym-assembly2_G  TM=2.123E-01  e=6.591E+00  Homo sapiens
  3qym-assembly1_B  TM=2.123E-01  e=6.591E+00  Homo sapiens
  3qym-assembly1_A  TM=2.123E-01  e=6.591E+00  Homo sapiens
  1s7i-assembly1_A-2  TM=8.159E-01  e=8.241E-08  Pseudomonas aeruginosa